Protein AF-A0A951AW81-F1 (afdb_monomer_lite)

Foldseek 3Di:
DDPPPCPPPADPVCPVLCVVPVVVVVVVLVVALLSVQLVVLCVFFPQDQQLVQAFFDQVLHGDLVNSLVSLQPDFQVSVVVSSVVSQVRGPDHDDPPSPPDGSSSNVVSVSSVVCCVPRPVVCPVVQSVVQVVLVVVLVVCCVPPNDQRSQPQQAPFWGDDDDDDTDPDPDPDDDADADPVGEAEGEDPGPDDWDWHDDPPRYIYIYGD

Structure (mmCIF, N/CA/C/O backbone):
data_AF-A0A951AW81-F1
#
_entry.id   AF-A0A951AW81-F1
#
loop_
_atom_site.group_PDB
_atom_site.id
_atom_site.type_symbol
_atom_site.label_atom_id
_atom_site.label_alt_id
_atom_site.label_comp_id
_atom_site.label_asym_id
_atom_site.label_entity_id
_atom_site.label_seq_id
_atom_site.pdbx_PDB_ins_code
_atom_site.Cartn_x
_atom_site.Cartn_y
_atom_site.Cartn_z
_atom_site.occupancy
_atom_site.B_iso_or_equiv
_atom_site.auth_seq_id
_atom_site.auth_comp_id
_atom_site.auth_asym_id
_atom_site.auth_atom_id
_atom_site.pdbx_PDB_model_num
ATOM 1 N N . MET A 1 1 ? 23.302 11.420 20.604 1.00 28.38 1 MET A N 1
ATOM 2 C CA . MET A 1 1 ? 22.058 10.756 20.165 1.00 28.38 1 MET A CA 1
ATOM 3 C C . MET A 1 1 ? 21.320 11.713 19.241 1.00 28.38 1 MET A C 1
ATOM 5 O O . MET A 1 1 ? 20.610 12.587 19.714 1.00 28.38 1 MET A O 1
ATOM 9 N N . ILE A 1 2 ? 21.593 11.642 17.937 1.00 22.84 2 ILE A N 1
ATOM 10 C CA . ILE A 1 2 ? 20.912 12.481 16.945 1.00 22.84 2 ILE A CA 1
ATOM 11 C C . ILE A 1 2 ? 19.648 11.726 16.545 1.00 22.84 2 ILE A C 1
ATOM 13 O O . ILE A 1 2 ? 19.700 10.778 15.766 1.00 22.84 2 ILE A O 1
ATOM 17 N N . VAL A 1 3 ? 18.519 12.120 17.129 1.00 25.59 3 VAL A N 1
ATOM 18 C CA . VAL A 1 3 ? 17.201 11.694 16.663 1.00 25.59 3 VAL A CA 1
ATOM 19 C C . VAL A 1 3 ? 16.941 12.452 15.364 1.00 25.59 3 VAL A C 1
ATOM 21 O O . VAL A 1 3 ? 16.483 13.591 15.377 1.00 25.59 3 VAL A O 1
ATOM 24 N N . LEU A 1 4 ? 17.259 11.837 14.223 1.00 28.09 4 LEU A N 1
ATOM 25 C CA . LEU A 1 4 ? 16.714 12.256 12.931 1.00 28.09 4 LEU A CA 1
ATOM 26 C C . LEU A 1 4 ? 15.245 11.828 12.890 1.00 28.09 4 LEU A C 1
ATOM 28 O O . LEU A 1 4 ? 14.862 10.900 12.180 1.00 28.09 4 LEU A O 1
ATOM 32 N N . GLY A 1 5 ? 14.412 12.502 13.681 1.00 29.20 5 GLY A N 1
ATOM 33 C CA . GLY A 1 5 ? 12.987 12.523 13.418 1.00 29.20 5 GLY A CA 1
ATOM 34 C C . GLY A 1 5 ? 12.828 13.160 12.048 1.00 29.20 5 GLY A C 1
ATOM 35 O O . GLY A 1 5 ? 13.019 14.370 11.911 1.00 29.20 5 GLY A O 1
ATOM 36 N N . LYS A 1 6 ? 12.542 12.350 11.022 1.00 38.97 6 LYS A N 1
ATOM 37 C CA . LYS A 1 6 ? 11.992 12.843 9.760 1.00 38.97 6 LYS A CA 1
ATOM 38 C C . LYS A 1 6 ? 10.701 13.573 10.131 1.00 38.97 6 LYS A C 1
ATOM 40 O O . LYS A 1 6 ? 9.636 12.970 10.185 1.00 38.97 6 LYS A O 1
ATOM 45 N N . HIS A 1 7 ? 10.800 14.865 10.419 1.00 40.78 7 HIS A N 1
ATOM 46 C CA . HIS A 1 7 ? 9.670 15.758 10.261 1.00 40.78 7 HIS A CA 1
ATOM 47 C C . HIS A 1 7 ? 9.309 15.603 8.792 1.00 40.78 7 HIS A C 1
ATOM 49 O O . HIS A 1 7 ? 10.140 15.889 7.930 1.00 40.78 7 HIS A O 1
ATOM 55 N N . GLY A 1 8 ? 8.164 14.977 8.523 1.00 52.47 8 GLY A N 1
ATOM 56 C CA . GLY A 1 8 ? 7.726 14.675 7.172 1.00 52.47 8 GLY A CA 1
ATOM 57 C C . GLY A 1 8 ? 7.625 15.978 6.399 1.00 52.47 8 GLY A C 1
ATOM 58 O O . GLY A 1 8 ? 6.629 16.684 6.506 1.00 52.47 8 GLY A O 1
ATOM 59 N N . THR A 1 9 ? 8.666 16.330 5.650 1.00 55.25 9 THR A N 1
ATOM 60 C CA . THR A 1 9 ? 8.572 17.401 4.671 1.00 55.25 9 THR A CA 1
ATOM 61 C C . THR A 1 9 ? 7.609 16.891 3.623 1.00 55.25 9 THR A C 1
ATOM 63 O O . THR A 1 9 ? 7.952 15.998 2.845 1.00 55.25 9 THR A O 1
ATOM 66 N N . VAL A 1 10 ? 6.380 17.401 3.670 1.00 63.22 10 VAL A N 1
ATOM 67 C CA . VAL A 1 10 ? 5.402 17.172 2.615 1.00 63.22 10 VAL A CA 1
ATOM 68 C C . VAL A 1 10 ? 6.075 17.606 1.322 1.00 63.22 10 VAL A C 1
ATOM 70 O O . VAL A 1 10 ? 6.612 18.712 1.249 1.00 63.22 10 VAL A O 1
ATOM 73 N N . ASP A 1 11 ? 6.100 16.710 0.337 1.00 71.69 11 ASP A N 1
ATOM 74 C CA . ASP A 1 11 ? 6.612 17.022 -0.994 1.00 71.69 11 ASP A CA 1
ATOM 75 C C . ASP A 1 11 ? 6.007 18.367 -1.446 1.00 71.69 11 ASP A C 1
ATOM 77 O O . ASP A 1 11 ? 4.786 18.526 -1.318 1.00 71.69 11 ASP A O 1
ATOM 81 N N . PRO A 1 12 ? 6.802 19.344 -1.930 1.00 79.81 12 PRO A N 1
ATOM 82 C CA . PRO A 1 12 ? 6.290 20.643 -2.365 1.00 79.81 12 PRO A CA 1
ATOM 83 C C . PRO A 1 12 ? 5.045 20.550 -3.254 1.00 79.81 12 PRO A C 1
ATOM 85 O O . PRO A 1 12 ? 4.140 21.378 -3.147 1.00 79.81 12 PRO A O 1
ATOM 88 N N . TRP A 1 13 ? 4.945 19.506 -4.080 1.00 80.31 13 TRP A N 1
ATOM 89 C CA . TRP A 1 13 ? 3.791 19.288 -4.950 1.00 80.31 13 TRP A CA 1
ATOM 90 C C . TRP A 1 13 ? 2.533 18.787 -4.199 1.00 80.31 13 TRP A C 1
ATOM 92 O O . TRP A 1 13 ? 1.408 19.072 -4.618 1.00 80.31 13 TRP A O 1
ATOM 102 N N . LEU A 1 14 ? 2.701 18.085 -3.070 1.00 84.12 14 LEU A N 1
ATOM 103 C CA . LEU A 1 14 ? 1.620 17.644 -2.178 1.00 84.12 14 LEU A CA 1
ATOM 104 C C . LEU A 1 14 ? 1.262 18.696 -1.125 1.00 84.12 14 LEU A C 1
ATOM 106 O O . LEU A 1 14 ? 0.216 18.563 -0.500 1.00 84.12 14 LEU A O 1
ATOM 110 N N . ALA A 1 15 ? 2.077 19.735 -0.922 1.00 87.19 15 ALA A N 1
ATOM 111 C CA . ALA A 1 15 ? 1.891 20.703 0.160 1.00 87.19 15 ALA A CA 1
ATOM 112 C C . ALA A 1 15 ? 0.501 21.360 0.139 1.00 87.19 15 ALA A C 1
ATOM 114 O O . ALA A 1 15 ? -0.177 21.416 1.166 1.00 87.19 15 ALA A O 1
ATOM 115 N N . SER A 1 16 ? 0.035 21.788 -1.040 1.00 89.56 16 SER A N 1
ATOM 116 C CA . SER A 1 16 ? -1.296 22.395 -1.179 1.00 89.56 16 SER A CA 1
ATOM 117 C C . SER A 1 16 ? -2.428 21.398 -0.914 1.00 89.56 16 SER A C 1
ATOM 119 O O . SER A 1 16 ? -3.411 21.742 -0.264 1.00 89.56 16 SER A O 1
ATOM 121 N N . TRP A 1 17 ? -2.283 20.154 -1.378 1.00 90.62 17 TRP A N 1
ATOM 122 C CA . TRP A 1 17 ? -3.237 19.075 -1.125 1.00 90.62 17 TRP A CA 1
ATOM 123 C C . TRP A 1 17 ? -3.289 18.740 0.370 1.00 90.62 17 TRP A C 1
ATOM 125 O O . TRP A 1 17 ? -4.362 18.703 0.965 1.00 90.62 17 TRP A O 1
ATOM 135 N N . HIS A 1 18 ? -2.130 18.602 1.010 1.00 91.31 18 HIS A N 1
ATOM 136 C CA . HIS A 1 18 ? -2.020 18.324 2.436 1.00 91.31 18 HIS A CA 1
ATOM 137 C C . HIS A 1 18 ? -2.674 19.428 3.270 1.00 91.31 18 HIS A C 1
ATOM 139 O O . HIS A 1 18 ? -3.492 19.132 4.136 1.00 91.31 18 HIS A O 1
ATOM 145 N N . ALA A 1 19 ? -2.383 20.700 2.977 1.00 91.94 19 ALA A N 1
ATOM 146 C CA . ALA A 1 19 ? -2.989 21.833 3.674 1.00 91.94 19 ALA A CA 1
ATOM 147 C C . ALA A 1 19 ? -4.526 21.844 3.571 1.00 91.94 19 ALA A C 1
ATOM 149 O O . ALA A 1 19 ? -5.197 22.213 4.531 1.00 91.94 19 ALA A O 1
ATOM 150 N N . ARG A 1 20 ? -5.089 21.404 2.435 1.00 93.62 20 ARG A N 1
ATOM 151 C CA . ARG A 1 20 ? -6.545 21.309 2.242 1.00 93.62 20 ARG A CA 1
ATOM 152 C C . ARG A 1 20 ? -7.189 20.140 2.987 1.00 93.62 20 ARG A C 1
ATOM 154 O O . ARG A 1 20 ? -8.3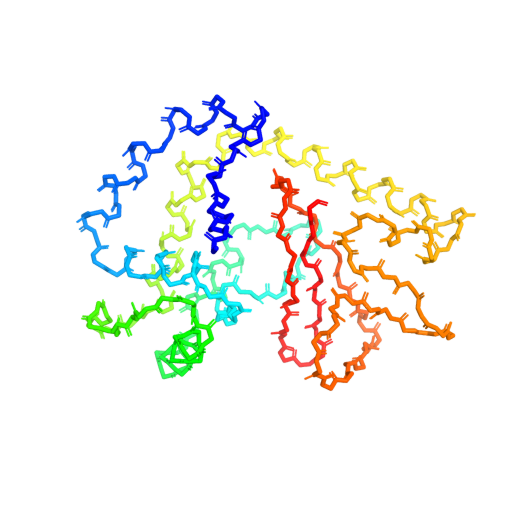29 20.271 3.421 1.00 93.62 20 ARG A O 1
ATOM 161 N N . HIS A 1 21 ? -6.506 19.002 3.103 1.00 94.00 21 HIS A N 1
ATOM 162 C CA . HIS A 1 21 ? -7.148 17.745 3.507 1.00 94.00 21 HIS A CA 1
ATOM 163 C C . HIS A 1 21 ? -6.729 17.221 4.884 1.00 94.00 21 HIS A C 1
ATOM 165 O O . HIS A 1 21 ? -7.509 16.500 5.503 1.00 94.00 21 HIS A O 1
ATOM 171 N N . HIS A 1 22 ? -5.551 17.596 5.395 1.00 91.94 22 HIS A N 1
ATOM 172 C CA . HIS A 1 22 ? -4.975 17.001 6.607 1.00 91.94 22 HIS A CA 1
ATOM 173 C C . HIS A 1 22 ? -5.897 17.118 7.827 1.00 91.94 22 HIS A C 1
ATOM 175 O O . HIS A 1 22 ? -6.190 16.115 8.469 1.00 91.94 22 HIS A O 1
ATOM 181 N N . THR A 1 23 ? -6.408 18.316 8.125 1.00 94.62 23 THR A N 1
ATOM 182 C CA . THR A 1 23 ? -7.301 18.522 9.277 1.00 94.62 23 THR A CA 1
ATOM 183 C C . THR A 1 23 ? -8.573 17.685 9.164 1.00 94.62 23 THR A C 1
ATOM 185 O O . THR A 1 23 ? -8.962 17.033 10.128 1.00 94.62 23 THR A O 1
ATOM 188 N N . GLY A 1 24 ? -9.199 17.657 7.982 1.00 93.81 24 GLY A N 1
ATOM 189 C CA . GLY A 1 24 ? -10.405 16.858 7.755 1.00 93.81 24 GLY A CA 1
ATOM 190 C C . GLY A 1 24 ? -10.146 15.358 7.896 1.00 93.81 24 GLY A C 1
ATOM 191 O O . GLY A 1 24 ? -10.958 14.650 8.484 1.00 93.81 24 GLY A O 1
ATOM 192 N N . PHE A 1 25 ? -8.994 14.886 7.416 1.00 94.06 25 PHE A N 1
ATOM 193 C CA . PHE A 1 25 ? -8.585 13.495 7.574 1.00 94.06 25 PHE A CA 1
ATOM 194 C C . PHE A 1 25 ? -8.365 13.133 9.048 1.00 94.06 25 PHE A C 1
ATOM 196 O O . PHE A 1 25 ? -8.932 12.150 9.516 1.00 94.06 25 PHE A O 1
ATOM 203 N N . VAL A 1 26 ? -7.642 13.953 9.817 1.00 94.12 26 VAL A N 1
ATOM 204 C CA . VAL A 1 26 ? -7.428 13.711 11.256 1.00 94.12 26 VAL A CA 1
ATOM 205 C C . VAL A 1 26 ? -8.752 13.668 12.023 1.00 94.12 26 VAL A C 1
ATOM 207 O O . VAL A 1 26 ? -8.968 12.746 12.804 1.00 94.12 26 VAL A O 1
ATOM 210 N N . VAL A 1 27 ? -9.672 14.603 11.756 1.00 94.38 27 VAL A N 1
ATOM 211 C CA . VAL A 1 27 ? -11.014 14.591 12.368 1.00 94.38 27 VAL A CA 1
ATOM 212 C C . VAL A 1 27 ? -11.774 13.306 12.027 1.00 94.38 27 VAL A C 1
ATOM 214 O O . VAL A 1 27 ? -12.421 12.737 12.903 1.00 94.38 27 VAL A O 1
ATOM 217 N N . SER A 1 28 ? -11.672 12.817 10.785 1.00 93.19 28 SER A N 1
ATOM 218 C CA . SER A 1 28 ? -12.315 11.556 10.392 1.00 93.19 28 SER A CA 1
ATOM 219 C C . SER A 1 28 ? -11.749 10.339 11.132 1.00 93.19 28 SER A C 1
ATOM 221 O O . SER A 1 28 ? -12.508 9.440 11.479 1.00 93.19 28 SER A O 1
ATOM 223 N N . LEU A 1 29 ? -10.443 10.328 11.432 1.00 94.62 29 LEU A N 1
ATOM 224 C CA . LEU A 1 29 ? -9.820 9.243 12.191 1.00 94.62 29 LEU A CA 1
ATOM 225 C C . LEU A 1 29 ? -10.265 9.251 13.655 1.00 94.62 29 LEU A C 1
ATOM 227 O O . LEU A 1 29 ? -10.569 8.195 14.195 1.00 94.62 29 LEU A O 1
ATOM 231 N N . GLU A 1 30 ? -10.360 10.412 14.305 1.00 93.69 30 GLU A N 1
ATOM 232 C CA . GLU A 1 30 ? -10.810 10.468 15.707 1.00 93.69 30 GLU A CA 1
ATOM 233 C C . GLU A 1 30 ? -12.264 10.002 15.900 1.00 93.69 30 GLU A C 1
ATOM 235 O O . GLU A 1 30 ? -12.628 9.566 16.991 1.00 93.69 30 GLU A O 1
ATOM 240 N N . ALA A 1 31 ? -13.084 10.044 14.846 1.00 94.12 31 ALA A N 1
ATOM 241 C CA . ALA A 1 31 ? -14.457 9.544 14.872 1.00 94.12 31 ALA A CA 1
ATOM 242 C C . ALA A 1 31 ? -14.568 8.009 14.759 1.00 94.12 31 ALA A C 1
ATOM 244 O O . ALA A 1 31 ? -15.607 7.458 15.122 1.00 94.12 31 ALA A O 1
ATOM 245 N N . ASP A 1 32 ? -13.528 7.311 14.282 1.00 95.44 32 ASP A N 1
ATOM 246 C CA . ASP A 1 32 ? -13.517 5.851 14.131 1.00 95.44 32 ASP A CA 1
ATOM 247 C C . ASP A 1 32 ? -12.233 5.236 14.725 1.00 95.44 32 ASP A C 1
ATOM 249 O O . ASP A 1 32 ? -11.168 5.256 14.091 1.00 95.44 32 ASP A O 1
ATOM 253 N N . PRO A 1 33 ? -12.316 4.619 15.923 1.00 95.75 33 PRO A N 1
ATOM 254 C CA . PRO A 1 33 ? -11.179 3.965 16.561 1.00 95.75 33 PRO A CA 1
ATOM 255 C C . PRO A 1 33 ? -10.481 2.926 15.680 1.00 95.75 33 PRO A C 1
ATOM 257 O O . PRO A 1 33 ? -9.259 2.800 15.772 1.00 95.75 33 PRO A O 1
ATOM 260 N N . PHE A 1 34 ? -11.224 2.218 14.821 1.00 96.88 34 PHE A N 1
ATOM 261 C CA . PHE A 1 34 ? -10.652 1.232 13.905 1.00 96.88 34 PHE A CA 1
ATOM 262 C C . PHE A 1 34 ? -9.799 1.910 12.838 1.00 96.88 34 PHE A C 1
ATOM 264 O O . PHE A 1 34 ? -8.632 1.556 12.679 1.00 96.88 34 PHE A O 1
ATOM 271 N N . ALA A 1 35 ? -10.343 2.923 12.156 1.00 96.62 35 ALA A N 1
ATOM 272 C CA . ALA A 1 35 ? -9.609 3.669 11.141 1.00 96.62 35 ALA A CA 1
ATOM 273 C C . ALA A 1 35 ? -8.344 4.310 11.721 1.00 96.62 35 ALA A C 1
ATOM 275 O O . ALA A 1 35 ? -7.263 4.205 11.138 1.00 96.62 35 ALA A O 1
ATOM 276 N N . ARG A 1 36 ? -8.454 4.920 12.905 1.00 97.00 36 ARG A N 1
ATOM 277 C CA . ARG A 1 36 ? -7.314 5.512 13.612 1.00 97.00 36 ARG A CA 1
ATOM 278 C C . ARG A 1 36 ? -6.247 4.479 13.959 1.00 97.00 36 ARG A C 1
ATOM 280 O O . ARG A 1 36 ? -5.070 4.723 13.698 1.00 97.00 36 ARG A O 1
ATOM 287 N N . GLY A 1 37 ? -6.644 3.345 14.540 1.00 97.12 37 GLY A N 1
ATOM 288 C CA . GLY A 1 37 ? -5.732 2.263 14.913 1.00 97.12 37 GLY A CA 1
ATOM 289 C C . GLY A 1 37 ? -5.010 1.678 13.702 1.00 97.12 37 GLY A C 1
ATOM 290 O O . GLY A 1 37 ? -3.779 1.619 13.687 1.00 97.12 37 GLY A O 1
ATOM 291 N N . LEU A 1 38 ? -5.764 1.366 12.645 1.00 97.38 38 LEU A N 1
ATOM 292 C CA . LEU A 1 38 ? -5.226 0.844 11.395 1.00 97.38 38 LEU A CA 1
ATOM 293 C C . LEU A 1 38 ? -4.244 1.828 10.748 1.00 97.38 38 LEU A C 1
ATOM 295 O O . LEU A 1 38 ? -3.101 1.465 10.486 1.00 97.38 38 LEU A O 1
ATOM 299 N N . VAL A 1 39 ? -4.631 3.091 10.543 1.00 96.88 39 VAL A N 1
ATOM 300 C CA . VAL A 1 39 ? -3.752 4.099 9.920 1.00 96.88 39 VAL A CA 1
ATOM 301 C C . VAL A 1 39 ? -2.489 4.329 10.748 1.00 96.88 39 VAL A C 1
ATOM 303 O O . VAL A 1 39 ? -1.396 4.439 10.182 1.00 96.88 39 VAL A O 1
ATOM 306 N N . ARG A 1 40 ? -2.602 4.363 12.082 1.00 96.69 40 ARG A N 1
ATOM 307 C CA . ARG A 1 40 ? -1.446 4.503 12.977 1.00 96.69 40 ARG A CA 1
ATOM 308 C C . ARG A 1 40 ? -0.494 3.315 12.836 1.00 96.69 40 ARG A C 1
ATOM 310 O O . ARG A 1 40 ? 0.716 3.535 12.758 1.00 96.69 40 ARG A O 1
ATOM 317 N N . LEU A 1 41 ? -1.007 2.085 12.768 1.00 97.56 41 LEU A N 1
ATOM 318 C CA . LEU A 1 41 ? -0.197 0.879 12.574 1.00 97.56 41 LEU A CA 1
ATOM 319 C C . LEU A 1 41 ? 0.490 0.871 11.204 1.00 97.56 41 LEU A C 1
ATOM 321 O O . LEU A 1 41 ? 1.711 0.743 11.141 1.00 97.56 41 LEU A O 1
ATOM 325 N N . LEU A 1 42 ? -0.258 1.108 10.123 1.00 95.94 42 LEU A N 1
ATOM 326 C CA . LEU A 1 42 ? 0.283 1.160 8.758 1.00 95.94 42 LEU A CA 1
ATOM 327 C C . LEU A 1 42 ? 1.369 2.233 8.595 1.00 95.94 42 LEU A C 1
ATOM 329 O O . LEU A 1 42 ? 2.344 2.033 7.876 1.00 95.94 42 LEU A O 1
ATOM 333 N N . SER A 1 43 ? 1.241 3.354 9.309 1.00 94.12 43 SER A N 1
ATOM 334 C CA . SER A 1 43 ? 2.221 4.449 9.288 1.00 94.12 43 SER A CA 1
ATOM 335 C C . SER A 1 43 ? 3.470 4.180 10.130 1.00 94.12 43 SER A C 1
ATOM 337 O O . SER A 1 43 ? 4.402 4.986 10.116 1.00 94.12 43 SER A O 1
ATOM 339 N N . SER A 1 44 ? 3.487 3.093 10.906 1.00 95.69 44 SER A N 1
ATOM 340 C CA . SER A 1 44 ? 4.536 2.811 11.887 1.00 95.69 44 SER A CA 1
ATOM 341 C C . SER A 1 44 ? 5.109 1.397 11.819 1.00 95.69 44 SER A C 1
ATOM 343 O O . SER A 1 44 ? 5.812 0.979 12.740 1.00 95.69 44 SER A O 1
ATOM 345 N N . THR A 1 45 ? 4.832 0.657 10.746 1.00 94.94 45 THR A N 1
ATOM 346 C CA . THR A 1 45 ? 5.325 -0.708 10.539 1.00 94.94 45 THR A CA 1
ATOM 347 C C . THR A 1 45 ? 6.174 -0.835 9.282 1.00 94.94 45 THR A C 1
ATOM 349 O O . THR A 1 45 ? 5.995 -0.112 8.302 1.00 94.94 45 THR A O 1
ATOM 352 N N . LYS A 1 46 ? 7.137 -1.761 9.317 1.00 91.38 46 LYS A N 1
ATOM 353 C CA . LYS A 1 46 ? 7.885 -2.193 8.125 1.00 91.38 46 LYS A CA 1
ATOM 354 C C . LYS A 1 46 ? 7.226 -3.373 7.413 1.00 91.38 46 LYS A C 1
ATOM 356 O O . LYS A 1 46 ? 7.684 -3.743 6.338 1.00 91.38 46 LYS A O 1
ATOM 361 N N . TRP A 1 47 ? 6.189 -3.953 8.012 1.00 92.00 47 TRP A N 1
ATOM 362 C CA . TRP A 1 47 ? 5.455 -5.084 7.469 1.00 92.00 47 TRP A CA 1
ATOM 363 C C . TRP A 1 47 ? 4.015 -4.661 7.209 1.00 92.00 47 TRP A C 1
ATOM 365 O O . TRP A 1 47 ? 3.201 -4.616 8.131 1.00 92.00 47 TRP A O 1
ATOM 375 N N . LEU A 1 48 ? 3.708 -4.295 5.964 1.00 94.38 48 LEU A N 1
ATOM 376 C CA . LEU A 1 48 ? 2.334 -3.975 5.588 1.00 94.38 48 LEU A CA 1
ATOM 377 C C . LEU A 1 48 ? 1.509 -5.269 5.564 1.00 94.38 48 LEU A C 1
ATOM 379 O O . LEU A 1 48 ? 1.960 -6.254 4.976 1.00 94.38 48 LEU A O 1
ATOM 383 N N . PRO A 1 49 ? 0.322 -5.284 6.189 1.00 94.94 49 PRO A N 1
ATOM 384 C CA . PRO A 1 49 ? -0.542 -6.448 6.145 1.00 94.94 49 PRO A CA 1
ATOM 385 C C . PRO A 1 49 ? -1.045 -6.633 4.705 1.00 94.94 49 PRO A C 1
ATOM 387 O O . PRO A 1 49 ? -1.242 -5.657 3.969 1.00 94.94 49 PRO A O 1
ATOM 390 N N . ARG A 1 50 ? -1.206 -7.880 4.255 1.00 91.88 50 ARG A N 1
ATOM 391 C CA . ARG A 1 50 ? -1.432 -8.174 2.832 1.00 91.88 50 ARG A CA 1
ATOM 392 C C . ARG A 1 50 ? -2.756 -7.610 2.345 1.00 91.88 50 ARG A C 1
ATOM 394 O O . ARG A 1 50 ? -2.812 -7.200 1.190 1.00 91.88 50 ARG A O 1
ATOM 401 N N . LEU A 1 51 ? -3.768 -7.489 3.210 1.00 92.88 51 LEU A N 1
ATOM 402 C CA . LEU A 1 51 ? -5.048 -6.866 2.855 1.00 92.88 51 LEU A CA 1
ATOM 403 C C . LEU A 1 51 ? -4.922 -5.429 2.306 1.00 92.88 51 LEU A C 1
ATOM 405 O O . LEU A 1 51 ? -5.827 -4.979 1.617 1.00 92.88 51 LEU A O 1
ATOM 409 N N . VAL A 1 52 ? -3.828 -4.699 2.574 1.00 93.94 52 VAL A N 1
ATOM 410 C CA . VAL A 1 52 ? -3.562 -3.360 1.992 1.00 93.94 52 VAL A CA 1
ATOM 411 C C . VAL A 1 52 ? -2.369 -3.343 1.029 1.00 93.94 52 VAL A C 1
ATOM 413 O O . VAL A 1 52 ? -1.992 -2.288 0.521 1.00 93.94 52 VAL A O 1
ATOM 416 N N . ALA A 1 53 ? -1.775 -4.506 0.770 1.00 93.81 53 ALA A N 1
ATOM 417 C CA . ALA A 1 53 ? -0.635 -4.711 -0.118 1.00 93.81 53 ALA A CA 1
ATOM 418 C C . ALA A 1 53 ? -0.923 -5.844 -1.121 1.00 93.81 53 ALA A C 1
ATOM 420 O O . ALA A 1 53 ? -0.062 -6.673 -1.421 1.00 93.81 53 ALA A O 1
ATOM 421 N N . ILE A 1 54 ? -2.155 -5.891 -1.638 1.00 92.94 54 ILE A N 1
ATOM 422 C CA . ILE A 1 54 ? -2.569 -6.843 -2.671 1.00 92.94 54 ILE A CA 1
ATOM 423 C C . ILE A 1 54 ? -1.993 -6.374 -4.021 1.00 92.94 54 ILE A C 1
ATOM 425 O O . ILE A 1 54 ? -2.225 -5.227 -4.406 1.00 92.94 54 ILE A O 1
ATOM 429 N N . PRO A 1 55 ? -1.249 -7.214 -4.768 1.00 91.69 55 PRO A N 1
ATOM 430 C CA . PRO A 1 55 ? -0.830 -6.889 -6.128 1.00 91.69 55 PRO A CA 1
ATOM 431 C C . PRO A 1 55 ? -2.046 -6.592 -7.024 1.00 91.69 55 PRO A C 1
ATOM 433 O O . PRO A 1 55 ? -2.959 -7.424 -7.091 1.00 91.69 55 PRO A O 1
ATOM 436 N N . PRO A 1 56 ? -2.070 -5.458 -7.746 1.00 88.94 56 PRO A N 1
ATOM 437 C CA . PRO A 1 56 ? -3.189 -5.127 -8.620 1.00 88.94 56 PRO A CA 1
ATOM 438 C C . PRO A 1 56 ? -3.299 -6.149 -9.756 1.00 88.94 56 PRO A C 1
ATOM 440 O O . PRO A 1 56 ? -2.302 -6.541 -10.351 1.00 88.94 56 PRO A O 1
ATOM 443 N N . SER A 1 57 ? -4.513 -6.580 -10.097 1.00 83.06 57 SER A N 1
ATOM 444 C CA . SER A 1 57 ? -4.736 -7.622 -11.114 1.00 83.06 57 SER A CA 1
ATOM 445 C C . SER A 1 57 ? -5.160 -7.087 -12.485 1.00 83.06 57 SER A C 1
ATOM 447 O O . SER A 1 57 ? -5.226 -7.853 -13.441 1.00 83.06 57 SER A O 1
ATOM 449 N N . GLY A 1 58 ? -5.489 -5.795 -12.596 1.00 84.25 58 GLY A N 1
ATOM 450 C CA . GLY A 1 58 ? -6.064 -5.195 -13.807 1.00 84.25 58 GLY A CA 1
ATOM 451 C C . GLY A 1 58 ? -5.087 -4.387 -14.665 1.00 84.25 58 GLY A C 1
ATOM 452 O O . GLY A 1 58 ? -5.512 -3.772 -15.647 1.00 84.25 58 GLY A O 1
ATOM 453 N N . GLY A 1 59 ? -3.804 -4.313 -14.293 1.00 85.44 59 GLY A N 1
ATOM 454 C CA . GLY A 1 59 ? -2.831 -3.420 -14.933 1.00 85.44 59 GLY A CA 1
ATOM 455 C C . GLY A 1 59 ? -3.352 -1.976 -15.008 1.00 85.44 59 GLY A C 1
ATOM 456 O O . GLY A 1 59 ? -3.908 -1.457 -14.040 1.00 85.44 59 GLY A O 1
ATOM 457 N N . MET A 1 60 ? -3.267 -1.349 -16.186 1.00 85.75 60 MET A N 1
ATOM 458 C CA . MET A 1 60 ? -3.756 0.024 -16.431 1.00 85.75 60 MET A CA 1
ATOM 459 C C . MET A 1 60 ? -5.287 0.193 -16.346 1.00 85.75 60 MET A C 1
ATOM 461 O O . MET A 1 60 ? -5.791 1.321 -16.390 1.00 85.75 60 MET A O 1
ATOM 465 N N . ARG A 1 61 ? -6.034 -0.916 -16.260 1.00 88.88 61 ARG A N 1
ATOM 466 C CA . ARG A 1 61 ? -7.501 -0.952 -16.133 1.00 88.88 61 ARG A CA 1
ATOM 467 C C . ARG A 1 61 ? -7.967 -1.177 -14.694 1.00 88.88 61 ARG A C 1
ATOM 469 O O . ARG A 1 61 ? -9.169 -1.292 -14.476 1.00 88.88 61 ARG A O 1
ATOM 476 N N . THR A 1 62 ? -7.041 -1.269 -13.739 1.00 90.62 62 THR A N 1
ATOM 477 C CA . THR A 1 62 ? -7.362 -1.422 -12.315 1.00 90.62 62 THR A CA 1
ATOM 478 C C . THR A 1 62 ? -8.248 -0.267 -11.847 1.00 90.62 62 THR A C 1
ATOM 480 O O . THR A 1 62 ? -8.001 0.894 -12.186 1.00 90.62 62 THR A O 1
ATOM 483 N N . THR A 1 63 ? -9.299 -0.592 -11.096 1.00 92.38 63 THR A N 1
ATOM 484 C CA . THR A 1 63 ? -10.225 0.382 -10.507 1.00 92.38 63 THR A CA 1
ATOM 485 C C . THR A 1 63 ? -10.243 0.240 -8.995 1.00 92.38 63 THR A C 1
ATOM 487 O O . THR A 1 63 ? -10.087 -0.870 -8.480 1.00 92.38 63 THR A O 1
ATOM 490 N N . ILE A 1 64 ? -10.526 1.342 -8.292 1.00 93.50 64 ILE A N 1
ATOM 491 C CA . ILE A 1 64 ? -10.656 1.323 -6.832 1.00 93.50 64 ILE A CA 1
ATOM 492 C C . ILE A 1 64 ? -11.661 0.262 -6.376 1.00 93.50 64 ILE A C 1
ATOM 494 O O . ILE A 1 64 ? -11.355 -0.501 -5.470 1.00 93.50 64 ILE A O 1
ATOM 498 N N . ASP A 1 65 ? -12.808 0.136 -7.054 1.00 94.38 65 ASP A N 1
ATOM 499 C CA . ASP A 1 65 ? -13.845 -0.840 -6.704 1.00 94.38 65 ASP A CA 1
ATOM 500 C C . ASP A 1 65 ? -13.345 -2.284 -6.802 1.00 94.38 65 ASP A C 1
ATOM 502 O O . ASP A 1 65 ? -13.660 -3.105 -5.939 1.00 94.38 65 ASP A O 1
ATOM 506 N N . SER A 1 66 ? -12.529 -2.596 -7.814 1.00 94.19 66 SER A N 1
ATOM 507 C CA . SER A 1 66 ? -11.941 -3.931 -7.973 1.00 94.19 66 SER A CA 1
ATOM 508 C C . SER A 1 66 ? -10.913 -4.259 -6.887 1.00 94.19 66 SER A C 1
ATOM 510 O O . SER A 1 66 ? -10.799 -5.413 -6.472 1.00 94.19 66 SER A O 1
ATOM 512 N N . GLU A 1 67 ? -10.182 -3.256 -6.400 1.00 94.06 67 GLU A N 1
ATOM 513 C CA . GLU A 1 67 ? -9.177 -3.435 -5.352 1.00 94.06 67 GLU A CA 1
ATOM 514 C C . GLU A 1 67 ? -9.844 -3.571 -3.986 1.00 94.06 67 GLU A C 1
ATOM 516 O O . GLU A 1 67 ? -9.640 -4.572 -3.302 1.00 94.06 67 GLU A O 1
ATOM 521 N N . VAL A 1 68 ? -10.730 -2.641 -3.617 1.00 96.44 68 VAL A N 1
ATOM 522 C CA . VAL A 1 68 ? -11.412 -2.687 -2.313 1.00 96.44 68 VAL A CA 1
ATOM 523 C C . VAL A 1 68 ? -12.335 -3.900 -2.179 1.00 96.44 68 VAL A C 1
ATOM 525 O O . VAL A 1 68 ? -12.548 -4.367 -1.067 1.00 96.44 68 VAL A O 1
ATOM 528 N N . SER A 1 69 ? -12.843 -4.462 -3.282 1.00 95.75 69 SER A N 1
ATOM 529 C CA . SER A 1 69 ? -13.602 -5.722 -3.239 1.00 95.75 69 SER A CA 1
ATOM 530 C C . SER A 1 69 ? -12.737 -6.911 -2.813 1.00 95.75 69 SER A C 1
ATOM 532 O O . SER A 1 69 ? -13.220 -7.789 -2.104 1.00 95.75 69 SER A O 1
ATOM 534 N N . GLN A 1 70 ? -11.456 -6.939 -3.199 1.00 94.75 70 GLN A N 1
ATOM 535 C CA . GLN A 1 70 ? -10.521 -7.974 -2.743 1.00 94.75 70 GLN A CA 1
ATOM 536 C C . GLN A 1 70 ? -10.180 -7.791 -1.263 1.00 94.75 70 GLN A C 1
ATOM 538 O O . GLN A 1 70 ? -10.146 -8.771 -0.527 1.00 94.75 70 GLN A O 1
ATOM 543 N N . VAL A 1 71 ? -10.007 -6.543 -0.815 1.00 96.75 71 VAL A N 1
ATOM 544 C CA . VAL A 1 71 ? -9.796 -6.218 0.607 1.00 96.75 71 VAL A CA 1
ATOM 545 C C . VAL A 1 71 ? -10.997 -6.637 1.458 1.00 96.75 71 VAL A C 1
ATOM 547 O O . VAL A 1 71 ? -10.832 -7.244 2.513 1.00 96.75 71 VAL A O 1
ATOM 550 N N . ALA A 1 72 ? -12.213 -6.360 0.982 1.00 97.62 72 ALA A N 1
ATOM 551 C CA . ALA A 1 72 ? -13.446 -6.696 1.688 1.00 97.62 72 ALA A CA 1
ATOM 552 C C . ALA A 1 72 ? -13.646 -8.207 1.871 1.00 97.62 72 ALA A C 1
ATOM 554 O O . ALA A 1 72 ? -14.320 -8.620 2.809 1.00 97.62 72 ALA A O 1
ATOM 555 N N . ALA A 1 73 ? -13.068 -9.020 0.984 1.00 96.75 73 ALA A N 1
ATOM 556 C CA . ALA A 1 73 ? -13.198 -10.471 1.004 1.00 96.75 73 ALA A CA 1
ATOM 557 C C . ALA A 1 73 ? -12.229 -11.172 1.973 1.00 96.75 73 ALA A C 1
ATOM 559 O O . ALA A 1 73 ? -12.336 -12.387 2.139 1.00 96.75 73 ALA A O 1
ATOM 560 N N . VAL A 1 74 ? -11.286 -10.449 2.591 1.00 96.69 74 VAL A N 1
ATOM 561 C CA . VAL A 1 74 ? -10.302 -11.046 3.507 1.00 96.69 74 VAL A CA 1
ATOM 562 C C . VAL A 1 74 ? -10.986 -11.440 4.828 1.00 96.69 74 VAL A C 1
ATOM 564 O O . VAL A 1 74 ? -11.549 -10.565 5.493 1.00 96.69 74 VAL A O 1
ATOM 567 N N . PRO A 1 75 ? -10.943 -12.724 5.241 1.00 97.62 75 PRO A N 1
ATOM 568 C CA . PRO A 1 75 ? -11.554 -13.178 6.489 1.00 97.62 75 PRO A CA 1
ATOM 569 C C . PRO A 1 75 ? -10.901 -12.564 7.732 1.00 97.62 75 PRO A C 1
ATOM 571 O O . PRO A 1 75 ? -9.683 -12.407 7.788 1.00 97.62 75 PRO A O 1
ATOM 574 N N . ASP A 1 76 ? -11.681 -12.322 8.787 1.00 98.06 76 ASP A N 1
ATOM 575 C CA . ASP A 1 76 ? -11.196 -11.692 10.028 1.00 98.06 76 ASP A CA 1
ATOM 576 C C . ASP A 1 76 ? -10.007 -12.408 10.680 1.00 98.06 76 ASP A C 1
ATOM 578 O O . ASP A 1 76 ? -9.127 -11.759 11.246 1.00 98.06 76 ASP A O 1
ATOM 582 N N . ALA A 1 77 ? -9.959 -13.741 10.597 1.00 97.19 77 ALA A N 1
ATOM 583 C CA . ALA A 1 77 ? -8.837 -14.520 11.117 1.00 97.19 77 ALA A CA 1
ATOM 584 C C . ALA A 1 77 ? -7.523 -14.185 10.390 1.00 97.19 77 ALA A C 1
ATOM 586 O O . ALA A 1 77 ? -6.485 -14.041 11.035 1.00 97.19 77 ALA A O 1
ATOM 587 N N . GLU A 1 78 ? -7.580 -14.011 9.067 1.00 97.00 78 GLU A N 1
ATOM 588 C CA . GLU A 1 78 ? -6.433 -13.596 8.256 1.00 97.00 78 GLU A CA 1
ATOM 589 C C . GLU A 1 78 ? -6.074 -12.138 8.546 1.00 97.00 78 GLU A C 1
ATOM 591 O O . GLU A 1 78 ? -4.914 -11.846 8.828 1.00 97.00 78 GLU A O 1
ATOM 596 N N . VAL A 1 79 ? -7.068 -11.240 8.598 1.00 97.69 79 VAL A N 1
ATOM 597 C CA . VAL A 1 79 ? -6.841 -9.829 8.951 1.00 97.69 79 VAL A CA 1
ATOM 598 C C . VAL A 1 79 ? -6.133 -9.710 10.300 1.00 97.69 79 VAL A C 1
ATOM 600 O O . VAL A 1 79 ? -5.145 -8.989 10.415 1.00 97.69 79 VAL A O 1
ATOM 603 N N . ARG A 1 80 ? -6.588 -10.437 11.328 1.00 97.31 80 ARG A N 1
ATOM 604 C CA . ARG A 1 80 ? -5.949 -10.411 12.649 1.00 97.31 80 ARG A CA 1
ATOM 605 C C . ARG A 1 80 ? -4.508 -10.909 12.600 1.00 97.31 80 ARG A C 1
ATOM 607 O O . ARG A 1 80 ? -3.637 -10.216 13.116 1.00 97.31 80 ARG A O 1
ATOM 614 N N . ALA A 1 81 ? -4.258 -12.062 11.981 1.00 96.62 81 ALA A N 1
ATOM 615 C CA . ALA A 1 81 ? -2.913 -12.629 11.895 1.00 96.62 81 ALA A CA 1
ATOM 616 C C . ALA A 1 81 ? -1.936 -11.678 11.179 1.00 96.62 81 ALA A C 1
ATOM 618 O O . ALA A 1 81 ? -0.803 -11.481 11.621 1.00 96.62 81 ALA A O 1
ATOM 619 N N . GLU A 1 82 ? -2.388 -11.030 10.103 1.00 95.75 82 GLU A N 1
ATOM 620 C CA . GLU A 1 82 ? -1.587 -10.044 9.378 1.00 95.75 82 GLU A CA 1
ATOM 621 C C . GLU A 1 82 ? -1.317 -8.784 10.209 1.00 95.75 82 GLU A C 1
ATOM 623 O O . GLU A 1 82 ? -0.192 -8.281 10.217 1.00 95.75 82 GLU A O 1
ATOM 628 N N . LEU A 1 83 ? -2.314 -8.285 10.947 1.00 97.50 83 LEU A N 1
ATOM 629 C CA . LEU A 1 83 ? -2.141 -7.125 11.824 1.00 97.50 83 LEU A CA 1
ATOM 630 C C . LEU A 1 83 ? -1.206 -7.429 12.999 1.00 97.50 83 LEU A C 1
ATOM 632 O O . LEU A 1 83 ? -0.374 -6.589 13.333 1.00 97.50 83 LEU A O 1
ATOM 636 N N . GLU A 1 84 ? -1.277 -8.619 13.596 1.00 97.44 84 GLU A N 1
ATOM 637 C CA . GLU A 1 84 ? -0.331 -9.067 14.629 1.00 97.44 84 GLU A CA 1
ATOM 638 C C . GLU A 1 84 ? 1.107 -9.093 14.091 1.00 97.44 84 GLU A C 1
ATOM 640 O O . GLU A 1 84 ? 2.036 -8.617 14.753 1.00 97.44 84 GLU A O 1
ATOM 645 N N . GLN A 1 85 ? 1.297 -9.551 12.850 1.00 96.12 85 GLN A N 1
ATOM 646 C CA . GLN A 1 85 ? 2.596 -9.502 12.185 1.00 96.12 85 GLN A CA 1
ATOM 647 C C . GLN A 1 85 ? 3.068 -8.059 11.957 1.00 96.12 85 GLN A C 1
ATOM 649 O O . GLN A 1 85 ? 4.233 -7.742 12.216 1.00 96.12 85 GLN A O 1
ATOM 654 N N . SER A 1 86 ? 2.178 -7.160 11.531 1.00 97.12 86 SER A N 1
ATOM 655 C CA . SER A 1 86 ? 2.477 -5.731 11.410 1.00 97.12 86 SER A CA 1
ATOM 656 C C . SER A 1 86 ? 2.862 -5.095 12.746 1.00 97.12 86 SER A C 1
ATOM 658 O O . SER A 1 86 ? 3.788 -4.280 12.771 1.00 97.12 86 SER A O 1
ATOM 660 N N . VAL A 1 87 ? 2.204 -5.470 13.849 1.00 97.88 87 VAL A N 1
ATOM 661 C CA . VAL A 1 87 ? 2.531 -5.001 15.207 1.00 97.88 87 VAL A CA 1
ATOM 662 C C . VAL A 1 87 ? 3.932 -5.459 15.609 1.00 97.88 87 VAL A C 1
ATOM 664 O O . VAL A 1 87 ? 4.733 -4.633 16.042 1.00 97.88 87 VAL A O 1
ATOM 667 N N . ALA A 1 88 ? 4.277 -6.729 15.378 1.00 96.81 88 ALA A N 1
ATOM 668 C CA . ALA A 1 88 ? 5.600 -7.274 15.696 1.00 96.81 88 ALA A CA 1
ATOM 669 C C . ALA A 1 88 ? 6.758 -6.573 14.953 1.00 96.81 88 ALA A C 1
ATOM 671 O O . ALA A 1 88 ? 7.894 -6.581 15.424 1.00 96.81 88 ALA A O 1
ATOM 672 N N . HIS A 1 89 ? 6.475 -5.944 13.807 1.00 95.38 89 HIS A N 1
ATOM 673 C CA . HIS A 1 89 ? 7.451 -5.209 12.991 1.00 95.38 89 HIS A CA 1
ATOM 674 C C . HIS A 1 89 ? 7.287 -3.684 13.072 1.00 95.38 89 HIS A C 1
ATOM 676 O O . HIS A 1 89 ? 7.870 -2.945 12.263 1.00 95.38 89 HIS A O 1
ATOM 682 N N . SER A 1 90 ? 6.485 -3.200 14.024 1.00 96.56 90 SER A N 1
ATOM 683 C CA . SER A 1 90 ? 6.327 -1.777 14.283 1.00 96.56 90 SER A CA 1
ATOM 684 C C . SER A 1 90 ? 7.504 -1.214 15.079 1.00 96.56 90 SER A C 1
ATOM 686 O O . SER A 1 90 ? 8.127 -1.899 15.884 1.00 96.56 90 SER A O 1
ATOM 688 N N . TRP A 1 91 ? 7.827 0.058 14.846 1.00 96.00 91 TRP A N 1
ATOM 689 C CA . TRP A 1 91 ? 8.801 0.798 15.658 1.00 96.00 91 TRP A CA 1
ATOM 690 C C . TRP A 1 91 ? 8.154 1.606 16.792 1.00 96.00 91 TRP A C 1
ATOM 692 O O . TRP A 1 91 ? 8.846 2.377 17.456 1.00 96.00 91 TRP A O 1
ATOM 702 N N . ILE A 1 92 ? 6.843 1.460 17.001 1.00 96.44 92 ILE A N 1
ATOM 703 C CA . ILE A 1 92 ? 6.124 1.963 18.176 1.00 96.44 92 ILE A CA 1
ATOM 704 C C . ILE A 1 92 ? 5.247 0.847 18.747 1.00 96.44 92 ILE A C 1
ATOM 706 O O . ILE A 1 92 ? 4.895 -0.098 18.046 1.00 96.44 92 ILE A O 1
ATOM 710 N N . GLU A 1 93 ? 4.866 0.971 20.013 1.00 95.19 93 GLU A N 1
ATOM 711 C CA . GLU A 1 93 ? 3.952 0.017 20.636 1.00 95.19 93 GLU A CA 1
ATOM 712 C C . GLU A 1 93 ? 2.512 0.215 20.145 1.00 95.19 93 GLU A C 1
ATOM 714 O O . GLU A 1 93 ? 1.994 1.340 20.068 1.00 95.19 93 GLU A O 1
ATOM 719 N N . HIS A 1 94 ? 1.864 -0.910 19.850 1.00 95.94 94 HIS A N 1
ATOM 720 C CA . HIS A 1 94 ? 0.449 -0.998 19.515 1.00 95.94 94 HIS A CA 1
ATOM 721 C C . HIS A 1 94 ? -0.199 -2.108 20.321 1.00 95.94 94 HIS A C 1
ATOM 723 O O . HIS A 1 94 ? 0.317 -3.222 20.378 1.00 95.94 94 HIS A O 1
ATOM 729 N N . ASP A 1 95 ? -1.373 -1.819 20.861 1.00 90.00 95 ASP A N 1
ATOM 730 C CA . ASP A 1 95 ? -2.363 -2.842 21.152 1.00 90.00 95 ASP A CA 1
ATOM 731 C C . ASP A 1 95 ? -3.354 -2.931 19.979 1.00 90.00 95 ASP A C 1
ATOM 733 O O . ASP A 1 95 ? -3.545 -1.976 19.221 1.00 90.00 95 ASP A O 1
ATOM 737 N N . LEU A 1 96 ? -3.974 -4.098 19.811 1.00 95.12 96 LEU A N 1
ATOM 738 C CA . LEU A 1 96 ? -5.066 -4.308 18.856 1.00 95.12 96 LEU A CA 1
ATOM 739 C C . LEU A 1 96 ? -6.444 -4.101 19.513 1.00 95.12 96 LEU A C 1
ATOM 741 O O . LEU A 1 96 ? -7.444 -4.629 19.035 1.00 95.12 96 LEU A O 1
ATOM 745 N N . GLY A 1 97 ? -6.533 -3.327 20.603 1.00 95.06 97 GLY A N 1
ATOM 746 C CA . GLY A 1 97 ? -7.784 -3.066 21.327 1.00 95.06 97 GLY A CA 1
ATOM 747 C C . GLY A 1 97 ? -8.826 -2.293 20.509 1.00 95.06 97 GLY A C 1
ATOM 748 O O . GLY A 1 97 ? -10.009 -2.296 20.839 1.00 95.06 97 GLY A O 1
ATOM 749 N N . TRP A 1 98 ? -8.407 -1.673 19.405 1.00 95.44 98 TRP A N 1
ATOM 750 C CA . TRP A 1 98 ? -9.271 -1.016 18.421 1.00 95.44 98 TRP A CA 1
ATOM 751 C C . TRP A 1 98 ? -9.947 -1.988 17.432 1.00 95.44 98 TRP A C 1
ATOM 753 O O . TRP A 1 98 ? -10.848 -1.568 16.701 1.00 95.44 98 TRP A O 1
ATOM 763 N N . LEU A 1 99 ? -9.581 -3.280 17.425 1.00 94.56 99 LEU A N 1
ATOM 764 C CA . LEU A 1 99 ? -10.260 -4.342 16.664 1.00 94.56 99 LEU A CA 1
ATOM 765 C C . LEU A 1 99 ? -11.546 -4.812 17.363 1.00 94.56 99 LEU A C 1
ATOM 767 O O . LEU A 1 99 ? -11.714 -5.985 17.697 1.00 94.56 99 LEU A O 1
ATOM 771 N N . ALA A 1 100 ? -12.473 -3.885 17.592 1.00 91.25 100 ALA A N 1
ATOM 772 C CA . ALA A 1 100 ? -13.812 -4.219 18.062 1.00 91.25 100 ALA A CA 1
ATOM 773 C C . ALA A 1 100 ? -14.680 -4.766 16.913 1.00 91.25 100 ALA A C 1
ATOM 775 O O . ALA A 1 100 ? -14.588 -4.295 15.774 1.00 91.25 100 ALA A O 1
ATOM 776 N N . GLY A 1 101 ? -15.560 -5.718 17.231 1.00 94.00 101 GLY A N 1
ATOM 777 C CA . GLY A 1 101 ? -16.499 -6.311 16.277 1.00 94.00 101 GLY A CA 1
ATOM 778 C C . GLY A 1 101 ? -15.857 -7.336 15.340 1.00 94.00 101 GLY A C 1
ATOM 779 O O . GLY A 1 101 ? -14.940 -8.049 15.736 1.00 94.00 101 GLY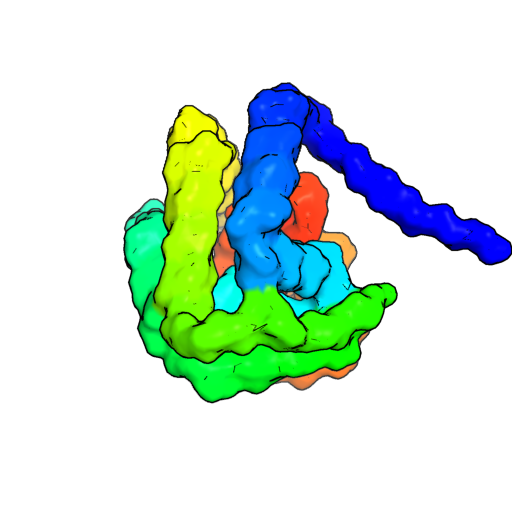 A O 1
ATOM 780 N N . GLN A 1 102 ? -16.379 -7.394 14.118 1.00 96.12 102 GLN A N 1
ATOM 781 C CA . GLN A 1 102 ? -16.008 -8.315 13.041 1.00 96.12 102 GLN A CA 1
ATOM 782 C C . GLN A 1 102 ? -16.014 -7.564 11.695 1.00 96.12 102 GLN A C 1
ATOM 784 O O . GLN A 1 102 ? -16.209 -6.341 11.669 1.00 96.12 102 GLN A O 1
ATOM 789 N N . ASP A 1 103 ? -15.816 -8.287 10.597 1.00 97.31 103 ASP A N 1
ATOM 790 C CA . ASP A 1 103 ? -15.834 -7.791 9.218 1.00 97.31 103 ASP A CA 1
ATOM 791 C C . ASP A 1 103 ? -14.737 -6.736 8.956 1.00 97.31 103 ASP A C 1
ATOM 793 O O . ASP A 1 103 ? -14.932 -5.738 8.255 1.00 97.31 103 ASP A O 1
ATOM 797 N N . TRP A 1 104 ? -13.546 -6.935 9.532 1.00 98.19 104 TRP A N 1
ATOM 798 C CA . TRP A 1 104 ? -12.431 -5.982 9.462 1.00 98.19 104 TRP A CA 1
ATOM 799 C C . TRP A 1 104 ? -11.906 -5.781 8.037 1.00 98.19 104 TRP A C 1
ATOM 801 O O . TRP A 1 104 ? -11.465 -4.677 7.705 1.00 98.19 104 TRP A O 1
ATOM 811 N N . GLY A 1 105 ? -11.997 -6.799 7.177 1.00 98.31 105 GLY A N 1
ATOM 812 C CA . GLY A 1 105 ? -11.721 -6.662 5.744 1.00 98.31 105 GLY A CA 1
ATOM 813 C C . GLY A 1 105 ? -12.656 -5.640 5.091 1.00 98.31 105 GLY A C 1
ATOM 814 O O . GLY A 1 105 ? -12.201 -4.674 4.474 1.00 98.31 105 GLY A O 1
ATOM 815 N N . ALA A 1 106 ? -13.969 -5.782 5.301 1.00 98.31 106 ALA A N 1
ATOM 816 C CA . ALA A 1 106 ? -14.977 -4.857 4.777 1.00 98.31 106 ALA A CA 1
ATOM 817 C C . ALA A 1 106 ? -14.816 -3.438 5.347 1.00 98.31 106 ALA A C 1
ATOM 819 O O . ALA A 1 106 ? -14.835 -2.465 4.595 1.00 98.31 106 ALA A O 1
ATOM 820 N N . ARG A 1 107 ? -14.546 -3.306 6.651 1.00 97.94 107 ARG A N 1
ATOM 821 C CA . ARG A 1 107 ? -14.271 -2.000 7.278 1.00 97.94 107 ARG A CA 1
ATOM 822 C C . ARG A 1 107 ? -13.023 -1.328 6.704 1.00 97.94 107 ARG A C 1
ATOM 824 O O . ARG A 1 107 ? -13.015 -0.116 6.496 1.00 97.94 107 ARG A O 1
ATOM 831 N N . THR A 1 108 ? -11.978 -2.104 6.413 1.00 98.31 108 THR A N 1
ATOM 832 C CA . THR A 1 108 ? -10.772 -1.597 5.738 1.00 98.31 108 THR A CA 1
ATOM 833 C C . THR A 1 108 ? -11.099 -1.129 4.322 1.00 98.31 108 THR A C 1
ATOM 835 O O . THR A 1 108 ? -10.698 -0.036 3.927 1.00 98.31 108 THR A O 1
ATOM 838 N N . ALA A 1 109 ? -11.868 -1.916 3.568 1.00 98.31 109 ALA A N 1
ATOM 839 C CA . ALA A 1 109 ? -12.314 -1.564 2.224 1.00 98.31 109 ALA A CA 1
ATOM 840 C C . ALA A 1 109 ? -13.139 -0.265 2.203 1.00 98.31 109 ALA A C 1
ATOM 842 O O . ALA A 1 109 ? -12.918 0.592 1.346 1.00 98.31 109 ALA A O 1
ATOM 843 N N . ASP A 1 110 ? -14.042 -0.085 3.166 1.00 97.62 110 ASP A N 1
ATOM 844 C CA . ASP A 1 110 ? -14.853 1.126 3.298 1.00 97.62 110 ASP A CA 1
ATOM 845 C C . ASP A 1 110 ? -14.010 2.350 3.659 1.00 97.62 110 ASP A C 1
ATOM 847 O O . ASP A 1 110 ? -14.193 3.414 3.059 1.00 97.62 110 ASP A O 1
ATOM 851 N N . LEU A 1 111 ? -13.031 2.196 4.559 1.00 97.38 111 LEU A N 1
ATOM 852 C CA . LEU A 1 111 ? -12.062 3.248 4.865 1.00 97.38 111 LEU A CA 1
ATOM 853 C C . LEU A 1 111 ? -11.281 3.664 3.612 1.00 97.38 111 LEU A C 1
ATOM 855 O O . LEU A 1 111 ? -11.215 4.852 3.293 1.00 97.38 111 LEU A O 1
ATOM 859 N N . LEU A 1 112 ? -10.720 2.701 2.874 1.00 97.56 112 LEU A N 1
ATOM 860 C CA . LEU A 1 112 ? -9.964 2.966 1.646 1.00 97.56 112 LEU A CA 1
ATOM 861 C C . LEU A 1 112 ? -10.838 3.637 0.579 1.00 97.56 112 LEU A C 1
ATOM 863 O O . LEU A 1 112 ? -10.412 4.616 -0.035 1.00 97.56 112 LEU A O 1
ATOM 867 N N . ARG A 1 113 ? -12.083 3.176 0.399 1.00 97.62 113 ARG A N 1
ATOM 868 C CA . ARG A 1 113 ? -13.047 3.784 -0.531 1.00 97.62 113 ARG A CA 1
ATOM 869 C C . ARG A 1 113 ? -13.403 5.215 -0.119 1.00 97.62 113 ARG A C 1
ATOM 871 O O . ARG A 1 113 ? -13.470 6.099 -0.974 1.00 97.62 113 ARG A O 1
ATOM 878 N N . GLY A 1 114 ? -13.605 5.462 1.175 1.00 96.69 114 GLY A N 1
ATOM 879 C CA . GLY A 1 114 ? -13.878 6.791 1.724 1.00 96.69 114 GLY A CA 1
ATOM 880 C C . GLY A 1 114 ? -12.714 7.757 1.512 1.00 96.69 114 GLY A C 1
ATOM 881 O O . GLY A 1 114 ? -12.917 8.883 1.045 1.00 96.69 114 GLY A O 1
ATOM 882 N N . VAL A 1 115 ? -11.489 7.293 1.777 1.00 95.69 115 VAL A N 1
ATOM 883 C CA . VAL A 1 115 ? -10.256 8.052 1.533 1.00 95.69 115 VAL A CA 1
ATOM 884 C C . VAL A 1 115 ? -10.081 8.350 0.047 1.00 95.69 115 VAL A C 1
ATOM 886 O O . VAL A 1 115 ? -9.812 9.497 -0.313 1.00 95.69 115 VAL A O 1
ATOM 889 N N . TRP A 1 116 ? -10.284 7.353 -0.821 1.00 96.25 116 TRP A N 1
ATOM 890 C CA . TRP A 1 116 ? -10.230 7.528 -2.270 1.00 96.25 116 TRP A CA 1
ATOM 891 C C . TRP A 1 116 ? -11.191 8.623 -2.724 1.00 96.25 116 TRP A C 1
ATOM 893 O O . TRP A 1 116 ? -10.759 9.633 -3.276 1.00 96.25 116 TRP A O 1
ATOM 903 N N . LYS A 1 117 ? -12.484 8.456 -2.433 1.00 97.25 117 LYS A N 1
ATOM 904 C CA . LYS A 1 117 ? -13.545 9.359 -2.889 1.00 97.25 117 LYS A CA 1
ATOM 905 C C . LYS A 1 117 ? -13.327 10.795 -2.416 1.00 97.25 117 LYS A C 1
ATOM 907 O O . LYS A 1 117 ? -13.582 11.736 -3.159 1.00 97.25 117 LYS A O 1
ATOM 912 N N . THR A 1 118 ? -12.875 10.964 -1.177 1.00 96.06 118 THR A N 1
ATOM 913 C CA . THR A 1 118 ? -12.773 12.290 -0.557 1.00 96.06 118 THR A CA 1
ATOM 914 C C . THR A 1 118 ? -11.474 13.001 -0.923 1.00 96.06 118 THR A C 1
ATOM 916 O O . THR A 1 118 ? -11.476 14.212 -1.141 1.00 96.06 118 THR A O 1
ATOM 919 N N . TYR A 1 119 ? -10.356 12.271 -0.980 1.00 94.19 119 TYR A N 1
ATOM 920 C CA . TYR A 1 119 ? -9.027 12.883 -1.010 1.00 94.19 119 TYR A CA 1
ATOM 921 C C . TYR A 1 119 ? -8.207 12.553 -2.261 1.00 94.19 119 TYR A C 1
ATOM 923 O O . TYR A 1 119 ? -7.222 13.243 -2.525 1.00 94.19 119 TYR A O 1
ATOM 931 N N . VAL A 1 120 ? -8.571 11.530 -3.038 1.00 93.94 120 VAL A N 1
ATOM 932 C CA . VAL A 1 120 ? -7.800 11.101 -4.218 1.00 93.94 120 VAL A CA 1
ATOM 933 C C . VAL A 1 120 ? -8.559 11.358 -5.512 1.00 93.94 120 VAL A C 1
ATOM 935 O O . VAL A 1 120 ? -8.002 11.993 -6.405 1.00 93.94 120 VAL A O 1
ATOM 938 N N . ASP A 1 121 ? -9.816 10.922 -5.587 1.00 95.81 121 ASP A N 1
ATOM 939 C CA . ASP A 1 121 ? -10.681 10.991 -6.768 1.00 95.81 121 ASP A CA 1
ATOM 940 C C . ASP A 1 121 ? -10.740 12.393 -7.407 1.00 95.81 121 ASP A C 1
ATOM 942 O O . ASP A 1 121 ? -10.502 12.491 -8.615 1.00 95.81 121 ASP A O 1
ATOM 946 N N . PRO A 1 122 ? -10.888 13.500 -6.640 1.00 94.62 122 PRO A N 1
ATOM 947 C CA . PRO A 1 122 ? -10.933 14.844 -7.226 1.00 94.62 122 PRO A CA 1
ATOM 948 C C . PRO A 1 122 ? -9.652 15.240 -7.976 1.00 94.62 122 PRO A C 1
ATOM 950 O O . PRO A 1 122 ? -9.697 15.982 -8.955 1.00 94.62 122 PRO A O 1
ATOM 953 N N . ASP A 1 123 ? -8.502 14.727 -7.531 1.00 92.38 123 ASP A N 1
ATOM 954 C CA . ASP A 1 123 ? -7.185 14.987 -8.121 1.00 92.38 123 ASP A CA 1
ATOM 955 C C . ASP A 1 123 ? -6.721 13.848 -9.047 1.00 92.38 123 ASP A C 1
ATOM 957 O O . ASP A 1 123 ? -5.617 13.911 -9.610 1.00 92.38 123 ASP A O 1
ATOM 961 N N . TRP A 1 124 ? -7.521 12.789 -9.200 1.00 94.19 124 TRP A N 1
ATOM 962 C CA . TRP A 1 124 ? -7.093 11.552 -9.841 1.00 94.19 124 TRP A CA 1
ATOM 963 C C . TRP A 1 124 ? -6.690 11.719 -11.308 1.00 94.19 124 TRP A C 1
ATOM 965 O O . TRP A 1 124 ? -5.623 11.213 -11.652 1.00 94.19 124 TRP A O 1
ATOM 975 N N . PRO A 1 125 ? -7.405 12.475 -12.171 1.00 94.12 125 PRO A N 1
ATOM 976 C CA . PRO A 1 125 ? -6.984 12.660 -13.563 1.00 94.12 125 PRO A CA 1
ATOM 977 C C . PRO A 1 125 ? -5.554 13.205 -13.690 1.00 94.12 125 PRO A C 1
ATOM 979 O O . PRO A 1 125 ? -4.768 12.749 -14.520 1.00 94.12 125 PRO A O 1
ATOM 982 N N . ARG A 1 126 ? -5.184 14.141 -12.806 1.00 92.38 126 ARG A N 1
ATOM 983 C CA . ARG A 1 126 ? -3.843 14.733 -12.759 1.00 92.38 126 ARG A CA 1
ATOM 984 C C . ARG A 1 126 ? -2.798 13.735 -12.262 1.00 92.38 126 ARG A C 1
ATOM 986 O O . ARG A 1 126 ? -1.720 13.645 -12.847 1.00 92.38 126 ARG A O 1
ATOM 993 N N . ARG A 1 127 ? -3.106 12.991 -11.194 1.00 93.12 127 ARG A N 1
ATOM 994 C CA . ARG A 1 127 ? -2.220 11.949 -10.640 1.00 93.12 127 ARG A CA 1
ATOM 995 C C . ARG A 1 127 ? -1.995 10.831 -11.659 1.00 93.12 127 ARG A C 1
ATOM 997 O O . ARG A 1 127 ? -0.850 10.505 -11.950 1.00 93.12 127 ARG A O 1
ATOM 1004 N N . ARG A 1 128 ? -3.068 10.328 -12.272 1.00 93.88 128 ARG A N 1
ATOM 1005 C CA . ARG A 1 128 ? -3.046 9.297 -13.312 1.00 93.88 128 ARG A CA 1
ATOM 1006 C C . ARG A 1 128 ? -2.154 9.683 -14.488 1.00 93.88 128 ARG A C 1
ATOM 1008 O O . ARG A 1 128 ? -1.296 8.894 -14.861 1.00 93.88 128 ARG A O 1
ATOM 1015 N N . ALA A 1 129 ? -2.284 10.904 -15.011 1.00 94.38 129 ALA A N 1
ATOM 1016 C CA . ALA A 1 129 ? -1.451 11.371 -16.121 1.00 94.38 129 ALA A CA 1
ATOM 1017 C C . ALA A 1 129 ? 0.056 11.356 -15.793 1.00 94.38 129 ALA A C 1
ATOM 1019 O O . ALA A 1 129 ? 0.885 11.152 -16.677 1.00 94.38 129 ALA A O 1
ATOM 1020 N N . MET A 1 130 ? 0.437 11.568 -14.530 1.00 93.31 130 MET A N 1
ATOM 1021 C CA . MET A 1 130 ? 1.836 11.463 -14.107 1.00 93.31 130 MET A CA 1
ATOM 1022 C C . MET A 1 130 ? 2.312 10.026 -13.977 1.00 93.31 130 MET A C 1
ATOM 1024 O O . MET A 1 130 ? 3.407 9.717 -14.442 1.00 93.31 130 MET A O 1
ATOM 1028 N N . LEU A 1 131 ? 1.485 9.154 -13.406 1.00 94.06 131 LEU A N 1
ATOM 1029 C CA . LEU A 1 131 ? 1.790 7.729 -13.295 1.00 94.06 131 LEU A CA 1
ATOM 1030 C C . LEU A 1 131 ? 1.924 7.085 -14.686 1.00 94.06 131 LEU A C 1
ATOM 1032 O O . LEU A 1 131 ? 2.881 6.363 -14.943 1.00 94.06 131 LEU A O 1
ATOM 1036 N N . GLU A 1 132 ? 1.041 7.429 -15.630 1.00 94.81 132 GLU A N 1
ATOM 1037 C CA . GLU A 1 132 ? 1.101 6.972 -17.029 1.00 94.81 132 GLU A CA 1
ATOM 1038 C C . GLU A 1 132 ? 2.385 7.421 -17.747 1.00 94.81 132 GLU A C 1
ATOM 1040 O O . GLU A 1 132 ? 2.969 6.662 -18.529 1.00 94.81 132 GLU A O 1
ATOM 1045 N N . ARG A 1 133 ? 2.866 8.639 -17.462 1.00 95.19 133 ARG A N 1
ATOM 1046 C CA . ARG A 1 133 ? 4.147 9.135 -17.987 1.00 95.19 133 ARG A CA 1
ATOM 1047 C C . ARG A 1 133 ? 5.332 8.360 -17.427 1.00 95.19 133 ARG A C 1
ATOM 1049 O O . ARG A 1 133 ? 6.234 8.046 -18.198 1.00 95.19 133 ARG A O 1
ATOM 1056 N N . ASP A 1 134 ? 5.333 8.042 -16.134 1.00 94.56 134 ASP A N 1
ATOM 1057 C CA . ASP A 1 134 ? 6.394 7.230 -15.528 1.00 94.56 134 ASP A CA 1
ATOM 1058 C C . ASP A 1 134 ? 6.423 5.812 -16.122 1.00 94.56 134 ASP A C 1
ATOM 1060 O O . ASP A 1 134 ? 7.480 5.352 -16.556 1.00 94.56 134 ASP A O 1
ATOM 1064 N N . VAL A 1 135 ? 5.258 5.169 -16.267 1.00 94.00 135 VAL A N 1
ATOM 1065 C CA . VAL A 1 135 ? 5.142 3.852 -16.918 1.00 94.00 135 VAL A CA 1
ATOM 1066 C C . VAL A 1 135 ? 5.690 3.899 -18.349 1.00 94.00 135 VAL A C 1
ATOM 1068 O O . VAL A 1 135 ? 6.511 3.063 -18.728 1.00 94.00 135 VAL A O 1
ATOM 1071 N N . THR A 1 136 ? 5.304 4.911 -19.132 1.00 95.75 136 THR A N 1
ATOM 1072 C CA . THR A 1 136 ? 5.783 5.085 -20.516 1.00 95.75 136 THR A CA 1
ATOM 1073 C C . THR A 1 136 ? 7.294 5.324 -20.567 1.00 95.75 136 THR A C 1
ATOM 1075 O O . THR A 1 136 ? 7.998 4.726 -21.381 1.00 95.75 136 THR A O 1
ATOM 1078 N N . TYR A 1 137 ? 7.812 6.173 -19.677 1.00 95.62 137 TYR A N 1
ATOM 1079 C CA . TYR A 1 137 ? 9.239 6.466 -19.576 1.00 95.62 137 TYR A CA 1
ATOM 1080 C C . TYR A 1 137 ? 10.052 5.202 -19.275 1.00 95.62 137 TYR A C 1
ATOM 1082 O O . TYR A 1 137 ? 11.046 4.927 -19.950 1.00 95.62 137 TYR A O 1
ATOM 1090 N N . ARG A 1 138 ? 9.610 4.393 -18.308 1.00 95.50 138 ARG A N 1
ATOM 1091 C CA . ARG A 1 138 ? 10.301 3.159 -17.913 1.00 95.50 138 ARG A CA 1
ATOM 1092 C C . ARG A 1 138 ? 10.207 2.067 -18.966 1.00 95.50 138 ARG A C 1
ATOM 1094 O O . ARG A 1 138 ? 11.206 1.390 -19.197 1.00 95.50 138 ARG A O 1
ATOM 1101 N N . ALA A 1 139 ? 9.073 1.947 -19.655 1.00 95.19 139 ALA A N 1
ATOM 1102 C CA . ALA A 1 139 ? 8.951 1.066 -20.813 1.00 95.19 139 ALA A CA 1
ATOM 1103 C C . ALA A 1 139 ? 9.954 1.452 -21.918 1.00 95.19 139 ALA A C 1
ATOM 1105 O O . ALA A 1 139 ? 10.630 0.585 -22.470 1.00 95.19 139 ALA A O 1
ATOM 1106 N N . GLY A 1 140 ? 10.12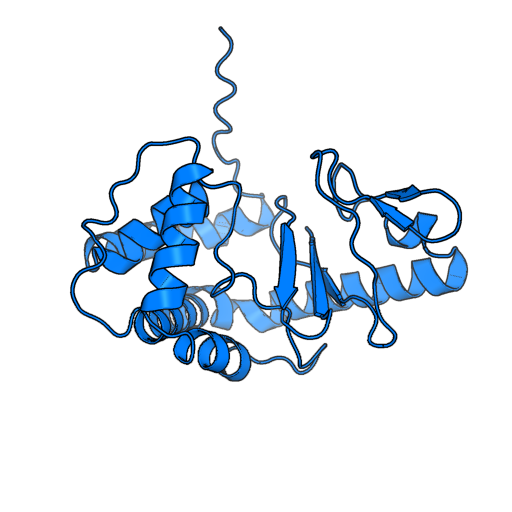9 2.753 -22.178 1.00 97.25 140 GLY A N 1
ATOM 1107 C CA . GLY A 1 140 ? 11.146 3.257 -23.104 1.00 97.25 140 GLY A CA 1
ATOM 1108 C C . GLY A 1 140 ? 12.579 2.948 -22.658 1.00 97.25 140 GLY A C 1
ATOM 1109 O O . GLY A 1 140 ? 13.393 2.508 -23.469 1.00 97.25 140 GLY A O 1
ATOM 1110 N N . LEU A 1 141 ? 12.891 3.117 -21.365 1.00 96.69 141 LEU A N 1
ATOM 1111 C CA . LEU A 1 141 ? 14.200 2.741 -20.818 1.00 96.69 141 LEU A CA 1
ATOM 1112 C C . LEU A 1 141 ? 14.473 1.243 -20.954 1.00 96.69 141 LEU A C 1
ATOM 1114 O O . LEU A 1 141 ? 15.587 0.865 -21.308 1.00 96.69 141 LEU A O 1
ATOM 1118 N N . LEU A 1 142 ? 13.470 0.409 -20.681 1.00 95.69 142 LEU A N 1
ATOM 1119 C CA . LEU A 1 142 ? 13.581 -1.038 -20.806 1.00 95.69 142 LEU A CA 1
ATOM 1120 C C . LEU A 1 142 ? 13.859 -1.440 -22.257 1.00 95.69 142 LEU A C 1
ATOM 1122 O O . LEU A 1 142 ? 14.794 -2.193 -22.506 1.00 95.69 142 LEU A O 1
ATOM 1126 N N . ALA A 1 143 ? 13.102 -0.891 -23.209 1.00 97.25 143 ALA A N 1
ATOM 1127 C CA . ALA A 1 143 ? 13.265 -1.195 -24.627 1.00 97.25 143 ALA A CA 1
ATOM 1128 C C . ALA A 1 143 ? 14.622 -0.736 -25.190 1.00 97.25 143 ALA A C 1
ATOM 1130 O O . ALA A 1 143 ? 15.224 -1.443 -25.994 1.00 97.25 143 ALA A O 1
ATOM 1131 N N . ALA A 1 144 ? 15.113 0.436 -24.775 1.00 97.75 144 ALA A N 1
ATOM 1132 C CA . ALA A 1 144 ? 16.345 1.014 -25.314 1.00 97.75 144 ALA A CA 1
ATOM 1133 C C . ALA A 1 144 ? 17.624 0.543 -24.601 1.00 97.75 144 ALA A C 1
ATOM 1135 O O . ALA A 1 144 ? 18.688 0.499 -25.217 1.00 97.75 144 ALA A O 1
ATOM 1136 N N . TYR A 1 145 ? 17.545 0.233 -23.303 1.00 96.69 145 TYR A N 1
ATOM 1137 C CA . TYR A 1 145 ? 18.724 0.046 -22.445 1.00 96.69 145 TYR A CA 1
ATOM 1138 C C . TYR A 1 145 ? 18.630 -1.157 -21.492 1.00 96.69 145 TYR A C 1
ATOM 1140 O O . TYR A 1 145 ? 19.563 -1.400 -20.725 1.00 96.69 145 TYR A O 1
ATOM 1148 N N . GLY A 1 146 ? 17.523 -1.902 -21.508 1.00 94.69 146 GLY A N 1
ATOM 1149 C CA . GLY A 1 146 ? 17.316 -3.074 -20.661 1.00 94.69 146 GLY A CA 1
ATOM 1150 C C . GLY A 1 146 ? 17.012 -2.765 -19.189 1.00 94.69 146 GLY A C 1
ATOM 1151 O O . GLY A 1 146 ? 16.951 -1.615 -18.736 1.00 94.69 146 GLY A O 1
ATOM 1152 N N . TRP A 1 147 ? 16.830 -3.839 -18.417 1.00 93.50 147 TRP A N 1
ATOM 1153 C CA . TRP A 1 147 ? 16.450 -3.791 -17.002 1.00 93.50 147 TRP A CA 1
ATOM 1154 C C . TRP A 1 147 ? 17.367 -2.955 -16.104 1.00 93.50 147 TRP A C 1
ATOM 1156 O O . TRP A 1 147 ? 16.834 -2.164 -15.319 1.00 93.50 147 TRP A O 1
ATOM 1166 N N . PRO A 1 148 ? 18.712 -3.030 -16.215 1.00 93.69 148 PRO A N 1
ATOM 1167 C CA . PRO A 1 148 ? 19.588 -2.247 -15.348 1.00 93.69 148 PRO A CA 1
ATOM 1168 C C . PRO A 1 148 ? 19.305 -0.746 -15.401 1.00 93.69 148 PRO A C 1
ATOM 1170 O O . PRO A 1 148 ? 19.471 -0.059 -14.395 1.00 93.69 148 PRO A O 1
ATOM 1173 N N . ARG A 1 149 ? 18.864 -0.227 -16.556 1.00 94.00 149 ARG A N 1
ATOM 1174 C CA . ARG A 1 149 ? 18.502 1.183 -16.717 1.00 94.00 149 ARG A CA 1
ATOM 1175 C C . ARG A 1 149 ? 17.065 1.462 -16.285 1.00 94.00 149 ARG A C 1
ATOM 1177 O O . ARG A 1 149 ? 16.844 2.459 -15.603 1.00 94.00 149 ARG A O 1
ATOM 1184 N N . ALA A 1 150 ? 16.115 0.596 -16.640 1.00 94.31 150 ALA A N 1
ATOM 1185 C CA . ALA A 1 150 ? 14.698 0.762 -16.303 1.00 94.31 150 ALA A CA 1
ATOM 1186 C C . ALA A 1 150 ? 14.432 0.788 -14.785 1.00 94.31 150 ALA A C 1
ATOM 1188 O O . ALA A 1 150 ? 13.551 1.514 -14.320 1.00 94.31 150 ALA A O 1
ATOM 1189 N N . LEU A 1 151 ? 15.231 0.040 -14.016 1.00 91.94 151 LEU A N 1
ATOM 1190 C CA . LEU A 1 151 ? 15.122 -0.065 -12.559 1.00 91.94 151 LEU A CA 1
ATOM 1191 C C . LEU A 1 151 ? 15.781 1.093 -11.802 1.00 91.94 151 LEU A C 1
ATOM 1193 O O . LEU A 1 151 ? 15.590 1.224 -10.591 1.00 91.94 151 LEU A O 1
ATOM 1197 N N . GLN A 1 152 ? 16.565 1.943 -12.473 1.00 88.31 152 GLN A N 1
ATOM 1198 C CA . GLN A 1 152 ? 17.223 3.052 -11.788 1.00 88.31 152 GLN A CA 1
ATOM 1199 C C . GLN A 1 152 ? 16.177 3.956 -11.137 1.00 88.31 152 GLN A C 1
ATOM 1201 O O . GLN A 1 152 ? 15.165 4.319 -11.741 1.00 88.31 152 GLN A O 1
ATOM 1206 N N . ARG A 1 153 ? 16.453 4.332 -9.884 1.00 82.62 153 ARG A N 1
ATOM 1207 C CA . ARG A 1 153 ? 15.625 5.241 -9.082 1.00 82.62 153 ARG A CA 1
ATOM 1208 C C . ARG A 1 153 ? 14.205 4.740 -8.778 1.00 82.62 153 ARG A C 1
ATOM 1210 O O . ARG A 1 153 ? 13.415 5.549 -8.319 1.00 82.62 153 ARG A O 1
ATOM 1217 N N . MET A 1 154 ? 13.869 3.460 -8.990 1.00 87.94 154 MET A N 1
ATOM 1218 C CA . MET A 1 154 ? 12.613 2.907 -8.448 1.00 87.94 154 MET A CA 1
ATOM 1219 C C . MET A 1 154 ? 12.657 2.886 -6.920 1.00 87.94 154 MET A C 1
ATOM 12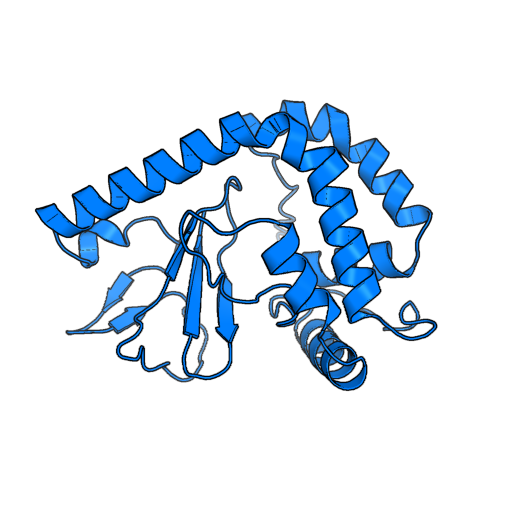21 O O . MET A 1 154 ? 11.748 3.328 -6.242 1.00 87.94 154 MET A O 1
ATOM 1225 N N . SER A 1 155 ? 13.758 2.445 -6.328 1.00 84.12 155 SER A N 1
ATOM 1226 C CA . SER A 1 155 ? 13.987 2.609 -4.899 1.00 84.12 155 SER A CA 1
ATOM 1227 C C . SER A 1 155 ? 15.437 2.993 -4.651 1.00 84.12 155 SER A C 1
ATOM 1229 O O . SER A 1 155 ? 16.282 2.970 -5.546 1.00 84.12 155 SER A O 1
ATOM 1231 N N . ARG A 1 156 ? 15.763 3.350 -3.406 1.00 81.62 156 ARG A N 1
ATOM 1232 C CA . ARG A 1 156 ? 17.161 3.607 -3.025 1.00 81.62 156 ARG A CA 1
ATOM 1233 C C . ARG A 1 156 ? 18.060 2.381 -3.209 1.00 81.62 156 ARG A C 1
ATOM 1235 O O . ARG A 1 156 ? 19.272 2.543 -3.275 1.00 81.62 156 ARG A O 1
ATOM 1242 N N . ARG A 1 157 ? 17.472 1.182 -3.229 1.00 84.81 157 ARG A N 1
ATOM 1243 C CA . ARG A 1 157 ? 18.176 -0.108 -3.234 1.00 84.81 157 ARG A CA 1
ATOM 1244 C C . ARG A 1 157 ? 17.927 -0.916 -4.513 1.00 84.81 157 ARG A C 1
ATOM 1246 O O . ARG A 1 157 ? 18.585 -1.936 -4.700 1.00 84.81 157 ARG A O 1
ATOM 1253 N N . SER A 1 158 ? 17.018 -0.454 -5.381 1.00 87.88 158 SER A N 1
ATOM 1254 C CA . SER A 1 158 ? 16.617 -1.145 -6.607 1.00 87.88 158 SER A CA 1
ATOM 1255 C C . SER A 1 158 ? 17.791 -1.283 -7.571 1.00 87.88 158 SER A C 1
ATOM 1257 O O . SER A 1 158 ? 18.310 -0.277 -8.065 1.00 87.88 158 SER A O 1
ATOM 1259 N N . ALA A 1 159 ? 18.191 -2.516 -7.862 1.00 90.69 159 ALA A N 1
ATOM 1260 C CA . ALA A 1 159 ? 19.245 -2.808 -8.824 1.00 90.69 159 ALA A CA 1
ATOM 1261 C C . ALA A 1 159 ? 19.002 -4.151 -9.513 1.00 90.69 159 ALA A C 1
ATOM 1263 O O . ALA A 1 159 ? 18.561 -5.103 -8.872 1.00 90.69 159 ALA A O 1
ATOM 1264 N N . TRP A 1 160 ? 19.350 -4.226 -10.799 1.00 93.06 160 TRP A N 1
ATOM 1265 C CA . TRP A 1 160 ? 19.575 -5.510 -11.458 1.00 93.06 160 TRP A CA 1
ATOM 1266 C C . TRP A 1 160 ? 20.865 -6.121 -10.909 1.00 93.06 160 TRP A C 1
ATOM 1268 O O . TRP A 1 160 ? 21.886 -5.429 -10.840 1.00 93.06 160 TRP A O 1
ATOM 1278 N N . VAL A 1 161 ? 20.821 -7.382 -10.494 1.00 91.81 161 VAL A N 1
ATOM 1279 C CA . VAL A 1 161 ? 21.947 -8.097 -9.887 1.00 91.81 161 VAL A CA 1
ATOM 1280 C C . VAL A 1 161 ? 22.124 -9.456 -10.557 1.00 91.81 161 VAL A C 1
ATOM 1282 O O . VAL A 1 161 ? 21.157 -10.138 -10.877 1.00 91.81 161 VAL A O 1
ATOM 1285 N N . GLY A 1 162 ? 23.380 -9.846 -10.782 1.00 90.44 162 GLY A N 1
ATOM 1286 C CA . GLY A 1 162 ? 23.688 -11.096 -11.472 1.00 90.44 162 GLY A CA 1
ATOM 1287 C C . GLY A 1 162 ? 23.149 -11.127 -12.905 1.00 90.44 162 GLY A C 1
ATOM 1288 O O . GLY A 1 162 ? 23.220 -10.129 -13.628 1.00 90.44 162 GLY A O 1
ATOM 1289 N N . ALA A 1 163 ? 22.652 -12.294 -13.314 1.00 88.81 163 ALA A N 1
ATOM 1290 C CA . ALA A 1 163 ? 22.146 -12.523 -14.663 1.00 88.81 163 ALA A CA 1
ATOM 1291 C C . ALA A 1 163 ? 20.651 -12.193 -14.806 1.00 88.81 163 ALA A C 1
ATOM 1293 O O . ALA A 1 163 ? 20.240 -11.739 -15.871 1.00 88.81 163 ALA A O 1
ATOM 1294 N N . ASP A 1 164 ? 19.860 -12.398 -13.752 1.00 89.62 164 ASP A N 1
ATOM 1295 C CA . ASP A 1 164 ? 18.405 -12.566 -13.841 1.00 89.62 164 ASP A CA 1
ATOM 1296 C C . ASP A 1 164 ? 17.620 -12.066 -12.614 1.00 89.62 164 ASP A C 1
ATOM 1298 O O . ASP A 1 164 ? 16.408 -12.264 -12.543 1.00 89.62 164 ASP A O 1
ATOM 1302 N N . ALA A 1 165 ? 18.269 -11.390 -11.662 1.00 91.56 165 ALA A N 1
ATOM 1303 C CA . ALA A 1 165 ? 17.642 -11.021 -10.397 1.00 91.56 165 ALA A CA 1
ATOM 1304 C C . ALA A 1 165 ? 17.504 -9.506 -10.205 1.00 91.56 165 ALA A C 1
ATOM 1306 O O . ALA A 1 165 ? 18.308 -8.693 -10.675 1.00 91.56 165 ALA A O 1
ATOM 1307 N N . ILE A 1 166 ? 16.478 -9.119 -9.444 1.00 91.06 166 ILE A N 1
ATOM 1308 C CA . ILE A 1 166 ? 16.264 -7.741 -9.013 1.00 91.06 166 ILE A CA 1
ATOM 1309 C C . ILE A 1 166 ? 16.327 -7.673 -7.495 1.00 91.06 166 ILE A C 1
ATOM 1311 O O . ILE A 1 166 ? 15.553 -8.321 -6.796 1.00 91.06 166 ILE A O 1
ATOM 1315 N N . ARG A 1 167 ? 17.208 -6.821 -6.974 1.00 90.31 167 ARG A N 1
ATOM 1316 C CA . ARG A 1 167 ? 17.253 -6.506 -5.547 1.00 90.31 167 ARG A CA 1
ATOM 1317 C C . ARG A 1 167 ? 16.401 -5.278 -5.269 1.00 90.31 167 ARG A C 1
ATOM 1319 O O . ARG A 1 167 ? 16.684 -4.224 -5.827 1.00 90.31 167 ARG A O 1
ATOM 1326 N N . PHE A 1 168 ? 15.430 -5.380 -4.361 1.00 84.06 168 PHE A N 1
ATOM 1327 C CA . PHE A 1 168 ? 14.608 -4.243 -3.906 1.00 84.06 168 PHE A CA 1
ATOM 1328 C C . PHE A 1 168 ? 14.862 -3.830 -2.448 1.00 84.06 168 PHE A C 1
ATOM 1330 O O . PHE A 1 168 ? 14.537 -2.706 -2.060 1.00 84.06 168 PHE A O 1
ATOM 1337 N N . SER A 1 169 ? 15.473 -4.714 -1.657 1.00 81.62 169 SER A N 1
ATOM 1338 C CA . SER A 1 169 ? 15.800 -4.538 -0.240 1.00 81.62 169 SER A CA 1
ATOM 1339 C C . SER A 1 169 ? 17.163 -5.172 0.056 1.00 81.62 169 SER A C 1
ATOM 1341 O O . SER A 1 169 ? 17.584 -6.061 -0.674 1.00 81.62 169 SER A O 1
ATOM 1343 N N . ASP A 1 170 ? 17.834 -4.732 1.126 1.00 81.31 170 ASP A N 1
ATOM 1344 C CA . ASP A 1 170 ? 19.005 -5.447 1.682 1.00 81.31 170 ASP A CA 1
ATOM 1345 C C . ASP A 1 170 ? 18.633 -6.178 2.982 1.00 81.31 170 ASP A C 1
ATOM 1347 O O . ASP A 1 170 ? 19.485 -6.433 3.829 1.00 81.31 170 ASP A O 1
ATOM 1351 N N . GLN A 1 171 ? 17.336 -6.409 3.205 1.00 80.12 171 GLN A N 1
ATOM 1352 C CA . GLN A 1 171 ? 16.893 -7.277 4.287 1.00 80.12 171 GLN A CA 1
ATOM 1353 C C . GLN A 1 171 ? 17.249 -8.720 3.953 1.00 80.12 171 GLN A C 1
ATOM 1355 O O . GLN A 1 171 ? 17.121 -9.137 2.804 1.00 80.12 171 GLN A O 1
ATOM 1360 N N . ASP A 1 172 ? 17.660 -9.453 4.980 1.00 80.12 172 ASP A N 1
ATOM 1361 C CA . ASP A 1 172 ? 17.897 -10.887 4.899 1.00 80.12 172 ASP A CA 1
ATOM 1362 C C . ASP A 1 172 ? 16.544 -11.604 4.824 1.00 80.12 172 ASP A C 1
ATOM 1364 O O . ASP A 1 172 ? 15.894 -11.879 5.834 1.00 80.12 172 ASP A O 1
ATOM 1368 N N . ALA A 1 173 ? 16.056 -11.767 3.599 1.00 79.38 173 ALA A N 1
ATOM 1369 C CA . ALA A 1 173 ? 14.804 -12.423 3.269 1.00 79.38 173 ALA A CA 1
ATOM 1370 C C . ALA A 1 173 ? 15.057 -13.404 2.117 1.00 79.38 173 ALA A C 1
ATOM 1372 O O . ALA A 1 173 ? 15.919 -13.133 1.280 1.00 79.38 173 ALA A O 1
ATOM 1373 N N . PRO A 1 174 ? 14.312 -14.523 2.039 1.00 84.44 174 PRO A N 1
ATOM 1374 C CA . PRO A 1 174 ? 14.491 -15.472 0.950 1.00 84.44 174 PRO A CA 1
ATOM 1375 C C . PRO A 1 174 ? 14.212 -14.805 -0.396 1.00 84.44 174 PRO A C 1
ATOM 1377 O O . PRO A 1 174 ? 13.286 -13.993 -0.498 1.00 84.44 174 PRO A O 1
ATOM 1380 N N . ASP A 1 175 ? 14.948 -15.206 -1.427 1.00 86.81 175 ASP A N 1
ATOM 1381 C CA . ASP A 1 175 ? 14.650 -14.794 -2.794 1.00 86.81 175 ASP A CA 1
ATOM 1382 C C . ASP A 1 175 ? 13.250 -15.271 -3.213 1.00 86.81 175 ASP A C 1
ATOM 1384 O O . ASP A 1 175 ? 12.715 -16.267 -2.710 1.00 86.81 175 ASP A O 1
ATOM 1388 N N . ARG A 1 176 ? 12.628 -14.527 -4.129 1.00 87.31 176 ARG A N 1
ATOM 1389 C CA . ARG A 1 176 ? 11.332 -14.867 -4.726 1.00 87.31 176 ARG A CA 1
ATOM 1390 C C . ARG A 1 176 ? 11.533 -15.172 -6.198 1.00 87.31 176 ARG A C 1
ATOM 1392 O O . ARG A 1 176 ? 12.145 -14.385 -6.917 1.00 87.31 176 ARG A O 1
ATOM 1399 N N . VAL A 1 177 ? 10.989 -16.300 -6.641 1.00 88.69 177 VAL A N 1
ATOM 1400 C CA . VAL A 1 177 ? 10.972 -16.648 -8.060 1.00 88.69 177 VAL A CA 1
ATOM 1401 C C . VAL A 1 177 ? 9.801 -15.923 -8.710 1.00 88.69 177 VAL A C 1
ATOM 1403 O O . VAL A 1 177 ? 8.655 -16.064 -8.286 1.00 88.69 177 VAL A O 1
ATOM 1406 N N . VAL A 1 178 ? 10.098 -15.134 -9.738 1.00 88.56 178 VAL A N 1
ATOM 1407 C CA . VAL A 1 178 ? 9.078 -14.501 -10.572 1.00 88.56 178 VAL A CA 1
ATOM 1408 C C . VAL A 1 178 ? 8.657 -15.510 -11.638 1.00 88.56 178 VAL A C 1
ATOM 1410 O O . VAL A 1 178 ? 9.478 -15.924 -12.454 1.00 88.56 178 VAL A O 1
ATOM 1413 N N . GLY A 1 179 ? 7.393 -15.933 -11.596 1.00 85.50 179 GLY A N 1
ATOM 1414 C CA . GLY A 1 179 ? 6.827 -16.882 -12.556 1.00 85.50 179 GLY A CA 1
ATOM 1415 C C . GLY A 1 179 ? 6.575 -16.275 -13.941 1.00 85.50 179 GLY A C 1
ATOM 1416 O O . GLY A 1 179 ? 6.895 -15.117 -14.206 1.00 85.50 179 GLY A O 1
ATOM 1417 N N . GLU A 1 180 ? 5.949 -17.053 -14.825 1.00 85.88 180 GLU A N 1
ATOM 1418 C CA . GLU A 1 180 ? 5.664 -16.654 -16.218 1.00 85.88 180 GLU A CA 1
ATOM 1419 C C . GLU A 1 180 ? 4.755 -15.419 -16.334 1.00 85.88 180 GLU A C 1
ATOM 1421 O O . GLU A 1 180 ? 4.882 -14.643 -17.278 1.00 85.88 180 GLU A O 1
ATOM 1426 N N . GLU A 1 181 ? 3.890 -15.193 -15.342 1.00 83.06 181 GLU A N 1
ATOM 1427 C CA . GLU A 1 181 ? 3.036 -13.998 -15.230 1.00 83.06 181 GLU A CA 1
ATOM 1428 C C . GLU A 1 181 ? 3.840 -12.713 -14.961 1.00 83.06 181 GLU A C 1
ATOM 1430 O O . GLU A 1 181 ? 3.316 -11.598 -15.035 1.00 83.06 181 GLU A O 1
ATOM 1435 N N . GLY A 1 182 ? 5.129 -12.855 -14.651 1.00 88.38 182 GLY A N 1
ATOM 1436 C CA . GLY A 1 182 ? 6.020 -11.749 -14.378 1.00 88.38 182 GLY A CA 1
ATOM 1437 C C . GLY A 1 182 ? 5.733 -11.062 -13.044 1.00 88.38 182 GLY A C 1
ATOM 1438 O O . GLY A 1 182 ? 5.120 -11.598 -12.120 1.00 88.38 182 GLY A O 1
ATOM 1439 N N . MET A 1 183 ? 6.233 -9.835 -12.945 1.00 90.25 183 MET A N 1
ATOM 1440 C CA . MET A 1 183 ? 6.088 -8.969 -11.785 1.00 90.25 183 MET A CA 1
ATOM 1441 C C . MET A 1 183 ? 5.628 -7.590 -12.245 1.00 90.25 183 MET A C 1
ATOM 1443 O O . MET A 1 183 ? 6.099 -7.068 -13.257 1.00 90.25 183 MET A O 1
ATOM 1447 N N . LEU A 1 184 ? 4.723 -6.982 -11.482 1.00 92.56 184 LEU A N 1
ATOM 1448 C CA . LEU A 1 184 ? 4.228 -5.641 -11.765 1.00 92.56 184 LEU A CA 1
ATOM 1449 C C . LEU A 1 184 ? 5.115 -4.573 -11.127 1.00 92.56 184 LEU A C 1
ATOM 1451 O O . LEU A 1 184 ? 5.617 -4.723 -10.015 1.00 92.56 184 LEU A O 1
ATOM 1455 N N . PHE A 1 185 ? 5.246 -3.450 -11.822 1.00 93.25 185 PHE A N 1
ATOM 1456 C CA . PHE A 1 185 ? 5.898 -2.246 -11.325 1.00 93.25 185 PHE A CA 1
ATOM 1457 C C . PHE A 1 185 ? 4.825 -1.166 -11.200 1.00 93.25 185 PHE A C 1
ATOM 1459 O O . PHE A 1 185 ? 4.243 -0.749 -12.200 1.00 93.25 185 PHE A O 1
ATOM 1466 N N . VAL A 1 186 ? 4.536 -0.746 -9.969 1.00 94.12 186 VAL A N 1
ATOM 1467 C CA . VAL A 1 186 ? 3.429 0.156 -9.637 1.00 94.12 186 VAL A CA 1
ATOM 1468 C C . VAL A 1 186 ? 3.997 1.462 -9.091 1.00 94.12 186 VAL A C 1
ATOM 1470 O O . VAL A 1 186 ? 4.474 1.513 -7.958 1.00 94.12 186 VAL A O 1
ATOM 1473 N N . SER A 1 187 ? 3.955 2.525 -9.892 1.00 93.69 187 SER A N 1
ATOM 1474 C CA . SER A 1 187 ? 4.376 3.851 -9.438 1.00 93.69 187 SER A CA 1
ATOM 1475 C C . SER A 1 187 ? 3.358 4.475 -8.480 1.00 93.69 187 SER A C 1
ATOM 1477 O O . SER A 1 187 ? 2.151 4.239 -8.582 1.00 93.69 187 SER A O 1
ATOM 1479 N N . ILE A 1 188 ? 3.835 5.313 -7.559 1.00 92.56 188 ILE A N 1
ATOM 1480 C CA . ILE A 1 188 ? 3.003 6.114 -6.653 1.00 92.56 188 ILE A CA 1
ATOM 1481 C C . ILE A 1 188 ? 3.342 7.594 -6.772 1.00 92.56 188 ILE A C 1
ATOM 1483 O O . ILE A 1 188 ? 4.410 7.986 -7.206 1.00 92.56 188 ILE A O 1
ATOM 1487 N N . THR A 1 189 ? 2.428 8.457 -6.333 1.00 90.19 189 THR A N 1
ATOM 1488 C CA . THR A 1 189 ? 2.654 9.915 -6.349 1.00 90.19 189 THR A CA 1
ATOM 1489 C C . THR A 1 189 ? 3.358 10.453 -5.095 1.00 90.19 189 THR A C 1
ATOM 1491 O O . THR A 1 189 ? 3.275 11.651 -4.812 1.00 90.19 189 THR A O 1
ATOM 1494 N N . LEU A 1 190 ? 3.953 9.574 -4.283 1.0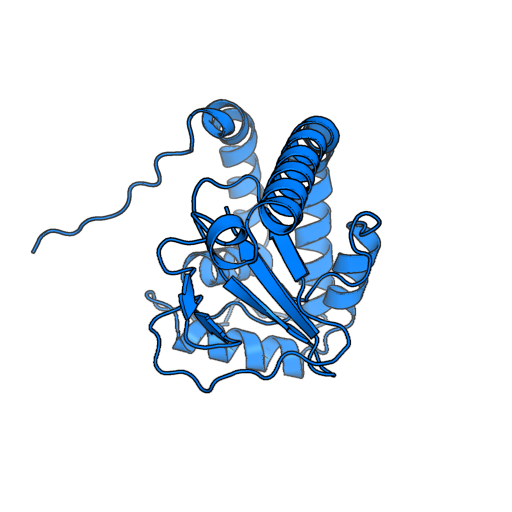0 85.50 190 LEU A N 1
ATOM 1495 C CA . LEU A 1 190 ? 4.673 9.937 -3.060 1.00 85.50 190 LEU A CA 1
ATOM 1496 C C . LEU A 1 190 ? 6.167 10.036 -3.360 1.00 85.50 190 LEU A C 1
ATOM 1498 O O . LEU A 1 190 ? 6.694 9.198 -4.068 1.00 85.50 190 LEU A O 1
ATOM 1502 N N . ALA A 1 191 ? 6.872 10.982 -2.739 1.00 82.31 191 ALA A N 1
ATOM 1503 C CA . ALA A 1 191 ? 8.316 11.161 -2.938 1.00 82.31 191 ALA A CA 1
ATOM 1504 C C . ALA A 1 191 ? 9.189 10.012 -2.399 1.00 82.31 191 ALA A C 1
ATOM 1506 O O . ALA A 1 191 ? 10.396 9.955 -2.648 1.00 82.31 191 ALA A O 1
ATOM 1507 N N . SER A 1 192 ? 8.628 9.153 -1.547 1.00 84.75 192 SER A N 1
ATOM 1508 C CA . SER A 1 192 ? 9.359 8.055 -0.925 1.00 84.75 192 SER A CA 1
ATOM 1509 C C . SER A 1 192 ? 8.416 6.968 -0.431 1.00 84.75 192 SER A C 1
ATOM 1511 O O . SER A 1 192 ? 7.257 7.246 -0.138 1.00 84.75 192 SER A O 1
ATOM 1513 N N . GLY A 1 193 ? 8.973 5.776 -0.236 1.00 85.44 193 GLY A N 1
ATOM 1514 C CA . GLY A 1 193 ? 8.242 4.594 0.206 1.00 85.44 193 GLY A CA 1
ATOM 1515 C C . GLY A 1 193 ? 8.203 3.576 -0.920 1.00 85.44 193 GLY A C 1
ATOM 1516 O O . GLY A 1 193 ? 7.758 3.883 -2.014 1.00 85.44 193 GLY A O 1
ATOM 1517 N N . SER A 1 194 ? 8.717 2.384 -0.656 1.00 89.88 194 SER A N 1
ATOM 1518 C CA . SER A 1 194 ? 8.674 1.268 -1.593 1.00 89.88 194 SER A CA 1
ATOM 1519 C C . SER A 1 194 ? 8.401 0.000 -0.811 1.00 89.88 194 SER A C 1
ATOM 1521 O O . SER A 1 194 ? 8.999 -0.187 0.253 1.00 89.88 194 SER A O 1
ATOM 1523 N N . TRP A 1 195 ? 7.541 -0.859 -1.332 1.00 91.00 195 TRP A N 1
ATOM 1524 C CA . TRP A 1 195 ? 7.201 -2.132 -0.709 1.00 91.00 195 TRP A CA 1
ATOM 1525 C C . TRP A 1 195 ? 6.905 -3.182 -1.774 1.00 91.00 195 TRP A C 1
ATOM 1527 O O . TRP A 1 195 ? 6.617 -2.857 -2.928 1.00 91.00 195 TRP A O 1
ATOM 1537 N N . LEU A 1 196 ? 7.024 -4.443 -1.373 1.00 90.25 196 LEU A N 1
ATOM 1538 C CA . LEU A 1 196 ? 6.675 -5.591 -2.191 1.00 90.25 196 LEU A CA 1
ATOM 1539 C C . LEU A 1 196 ? 5.267 -6.045 -1.804 1.00 90.25 196 LEU A C 1
ATOM 1541 O O . LEU A 1 196 ? 4.982 -6.254 -0.627 1.00 90.25 196 LEU A O 1
ATOM 1545 N N . CYS A 1 197 ? 4.402 -6.181 -2.797 1.00 91.88 197 CYS A N 1
ATOM 1546 C CA . CYS A 1 197 ? 3.108 -6.827 -2.672 1.00 91.88 197 CYS A CA 1
ATOM 1547 C C . CYS A 1 197 ? 3.248 -8.289 -3.101 1.00 91.88 197 CYS A C 1
ATOM 1549 O O . CYS A 1 197 ? 3.837 -8.567 -4.151 1.00 91.88 197 CYS A O 1
ATOM 1551 N N . GLU A 1 198 ? 2.655 -9.205 -2.337 1.00 87.44 198 GLU A N 1
ATOM 1552 C CA . GLU A 1 198 ? 2.670 -10.644 -2.620 1.00 87.44 198 GLU A CA 1
ATOM 1553 C C . GLU A 1 198 ? 1.246 -11.216 -2.530 1.00 87.44 198 GLU A C 1
ATOM 1555 O O . GLU A 1 198 ? 0.555 -11.076 -1.516 1.00 87.44 198 GLU A O 1
ATOM 1560 N N . ALA A 1 199 ? 0.802 -11.918 -3.573 1.00 82.75 199 ALA A N 1
ATOM 1561 C CA . ALA A 1 199 ? -0.454 -12.673 -3.597 1.00 82.75 199 ALA A CA 1
ATOM 1562 C C . ALA A 1 199 ? -0.198 -14.159 -3.898 1.00 82.75 199 ALA A C 1
ATOM 1564 O O . ALA A 1 199 ? 0.859 -14.503 -4.426 1.00 82.75 199 ALA A O 1
ATOM 1565 N N . PRO A 1 200 ? -1.160 -15.056 -3.598 1.00 76.75 200 PRO A N 1
ATOM 1566 C CA . PRO A 1 200 ? -1.081 -16.446 -4.040 1.00 76.75 200 PRO A CA 1
ATOM 1567 C C . PRO A 1 200 ? -0.814 -16.563 -5.549 1.00 76.75 200 PRO A C 1
ATOM 1569 O O . PRO A 1 200 ? -1.232 -15.690 -6.321 1.00 76.75 200 PRO A O 1
ATOM 1572 N N . ARG A 1 201 ? -0.201 -17.687 -5.950 1.00 75.00 201 ARG A N 1
ATOM 1573 C CA . ARG A 1 201 ? 0.229 -17.996 -7.331 1.00 75.00 201 ARG A CA 1
ATOM 1574 C C . ARG A 1 201 ? 1.352 -17.090 -7.845 1.00 75.00 201 ARG A C 1
ATOM 1576 O O . ARG A 1 201 ? 1.302 -16.647 -8.986 1.00 75.00 201 ARG A O 1
ATOM 1583 N N . ASP A 1 202 ? 2.313 -16.779 -6.978 1.00 76.44 202 ASP A N 1
ATOM 1584 C CA . ASP A 1 202 ? 3.551 -16.066 -7.322 1.00 76.44 202 ASP A CA 1
ATOM 1585 C C . ASP A 1 202 ? 3.333 -14.719 -8.031 1.00 76.44 202 ASP A C 1
ATOM 1587 O O . ASP A 1 202 ? 4.153 -14.266 -8.833 1.00 76.44 202 ASP A O 1
ATOM 1591 N N . ARG A 1 203 ? 2.222 -14.042 -7.708 1.00 86.94 203 ARG A N 1
ATOM 1592 C CA . ARG A 1 203 ? 1.947 -12.688 -8.193 1.00 86.94 203 ARG A CA 1
ATOM 1593 C C . ARG A 1 203 ? 2.652 -11.682 -7.302 1.00 86.94 203 ARG A C 1
ATOM 1595 O O . ARG A 1 203 ? 2.333 -11.561 -6.117 1.00 86.94 203 ARG A O 1
ATOM 1602 N N . HIS A 1 204 ? 3.556 -10.928 -7.909 1.00 90.00 204 HIS A N 1
ATOM 1603 C CA . HIS A 1 204 ? 4.377 -9.939 -7.230 1.00 90.00 204 HIS A CA 1
ATOM 1604 C C . HIS A 1 204 ? 4.148 -8.554 -7.831 1.00 90.00 204 HIS A C 1
ATOM 1606 O O . HIS A 1 204 ? 4.012 -8.407 -9.049 1.00 90.00 204 HIS A O 1
ATOM 1612 N N . ALA A 1 205 ? 4.152 -7.523 -6.989 1.00 92.75 205 ALA A N 1
ATOM 1613 C CA . ALA A 1 205 ? 4.236 -6.143 -7.453 1.00 92.75 205 ALA A CA 1
ATOM 1614 C C . ALA A 1 205 ? 5.216 -5.339 -6.601 1.00 92.75 205 ALA A C 1
ATOM 1616 O O . ALA A 1 205 ? 5.143 -5.372 -5.376 1.00 92.75 205 ALA A O 1
ATOM 1617 N N . LEU A 1 206 ? 6.115 -4.592 -7.238 1.00 92.81 206 LEU A N 1
ATOM 1618 C CA . LEU A 1 206 ? 6.913 -3.580 -6.559 1.00 92.81 206 LEU A CA 1
ATOM 1619 C C . LEU A 1 206 ? 6.157 -2.269 -6.639 1.00 92.81 206 LEU A C 1
ATOM 1621 O O . LEU A 1 206 ? 5.976 -1.727 -7.732 1.00 92.81 206 LEU A O 1
ATOM 1625 N N . VAL A 1 207 ? 5.804 -1.728 -5.483 1.00 93.94 207 VAL A N 1
ATOM 1626 C CA . VAL A 1 207 ? 5.326 -0.356 -5.390 1.00 93.94 207 VAL A CA 1
ATOM 1627 C C . VAL A 1 207 ? 6.512 0.579 -5.179 1.00 93.94 207 VAL A C 1
ATOM 1629 O O . VAL A 1 207 ? 7.363 0.313 -4.322 1.00 93.94 207 VAL A O 1
ATOM 1632 N N . TYR A 1 208 ? 6.596 1.652 -5.969 1.00 93.50 208 TYR A N 1
ATOM 1633 C CA . 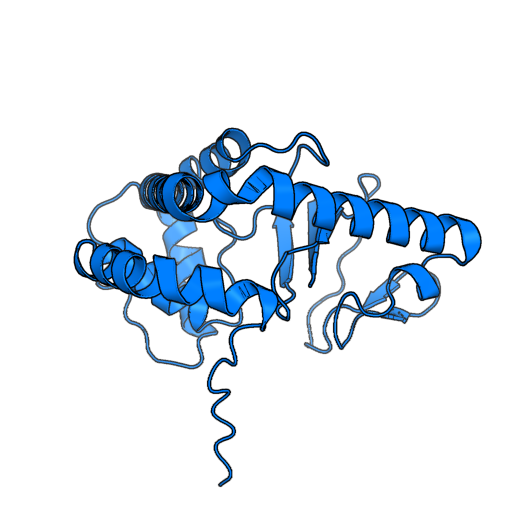TYR A 1 208 ? 7.751 2.549 -5.971 1.00 93.50 208 TYR A CA 1
ATOM 1634 C C . TYR A 1 208 ? 7.401 4.034 -6.224 1.00 93.50 208 TYR A C 1
ATOM 1636 O O . TYR A 1 208 ? 6.442 4.299 -6.947 1.00 93.50 208 TYR A O 1
ATOM 1644 N N . PRO A 1 209 ? 8.162 4.996 -5.655 1.00 90.25 209 PRO A N 1
ATOM 1645 C CA . PRO A 1 209 ? 8.014 6.448 -5.863 1.00 90.25 209 PRO A CA 1
ATOM 1646 C C . PRO A 1 209 ? 8.248 6.942 -7.293 1.00 90.25 209 PRO A C 1
ATOM 1648 O O . PRO A 1 209 ? 9.202 6.454 -7.944 1.00 90.25 209 PRO A O 1
#

pLDDT: mean 89.68, std 12.89, range [22.84, 98.31]

Radius of gyration: 18.06 Å; chains: 1; bounding box: 40×40×47 Å

Sequence (209 aa):
MIVLGKHGTVDPWLASWHARHHTGFVVSLEADPFARGLVRLLSSTKWLPRLVAIPPSGGMRTTIDSEVSQVAAVPDAEVRAELEQSVAHSWIEHDLGWLAGQDWGARTADLLRGVWKTYVDPDWPRRRAMLERDVTYRAGLLAAYGWPRALQRMSRRSAWVGADAIRFSDQDAPDRVVGEEGMLFVSITLASGSWLCEAPRDRHALVYP

Secondary structure (DSSP, 8-state):
-----------HHHHHHHHHHHHHHHHHHHT-HHHHHHHHHHTTBSS--GGGSPPPSSGGG--HHHHHHHHHTS-HHHHHHHHHHHHHTBSS----TT--SS-HHHHHHHHHHHHIIIIIGGGHHHHHHHHHHHHHHHHHHHHHH-HHHHTTTTSSS-EEETTTEEE---S--------TT-EEEEE-SSSS--EEEEETTTEEEEEE-